Protein AF-A0A956QXG1-F1 (afdb_monomer)

Foldseek 3Di:
DCPDPVNVVVCVVQHDDDDDDPDPFDWDWDDPPPPDIDIDTDDDWDKDFDADPVQWTLAIQTGAADPVLVVVVVVVSSVQCVVQVPPLQSSLVVLVVLLPPPLPPDDDPPPPPPPDPVVVRNVVNSLRSPVLRNVRSVVSNPDIDGCVRCVQVSCCVRVVQRPPDPCRPPDPPPDDDD

Radius of gyration: 18.93 Å; Cα contacts (8 Å, |Δi|>4): 178; chains: 1; bounding box: 48×45×50 Å

Secondary structure (DSSP, 8-state):
-TTSHHHHHHHHHHS------SSPPPEEEEE-STT-EEEEEPPPP-EEEEE-TTS-EEEEEES---HHHHHHHHHHHHHHHHHHTT-HHHHHHHHHHHTTS--------PPTT--SHHHHHHHHHHHIIIIIHHHHHHHHHHS---HHHHHHHIIIIISS--TT-TTTT--TT-----

Mean predicted aligned error: 7.19 Å

Solvent-accessible surface area (backbone atoms only — not comparable to full-atom values): 10965 Å² total; per-residue (Å²): 100,75,85,40,64,77,53,39,54,49,44,66,71,77,48,88,84,81,88,81,83,91,64,86,80,53,72,47,75,50,76,76,55,95,89,46,67,49,77,45,69,56,90,78,85,48,67,50,76,41,61,39,99,84,57,38,52,74,49,68,49,58,48,69,52,41,60,69,60,48,49,54,47,52,52,53,48,54,53,48,45,64,75,33,68,72,36,66,70,48,47,25,52,49,27,55,52,55,71,66,50,80,69,69,80,74,80,82,81,70,62,91,89,52,84,54,74,65,49,52,36,52,52,45,30,48,47,27,65,30,68,39,36,50,52,49,32,56,49,54,42,72,45,92,43,34,67,80,78,41,44,65,58,46,28,36,76,62,66,70,50,42,84,82,48,91,56,70,87,50,65,93,76,78,70,81,83,130

Sequence (178 aa):
MFSRKDIADYINTHFEPVWVSVRPVPKVEIDFGNGRKVTRTLHGNIATYICTSKGMVFDILPGIYDPAQYRAQLEAIATALAQTGGQQEAMFAYHRRQLRKTHEPAPVTVPVGFTGIYGELLADSRINESSRRDQIHRILQARPVTPESIKIELYRDILHADITDPYLGVDKEISYSF

pLDDT: mean 85.88, std 14.9, range [40.34, 98.38]

Structure (mmCIF, N/CA/C/O backbone):
data_AF-A0A956QXG1-F1
#
_entry.id   AF-A0A956QXG1-F1
#
loop_
_atom_site.group_PDB
_atom_site.id
_atom_site.type_symbol
_atom_site.label_atom_id
_atom_site.label_alt_id
_atom_site.label_comp_id
_atom_site.label_asym_id
_atom_site.label_entity_id
_atom_site.label_seq_id
_atom_site.pdbx_PDB_ins_code
_atom_site.Cartn_x
_atom_site.Cartn_y
_atom_site.Cartn_z
_atom_site.occupancy
_atom_site.B_iso_or_equiv
_atom_site.auth_seq_id
_atom_site.auth_comp_id
_atom_site.auth_asym_id
_atom_site.auth_atom_id
_atom_site.pdbx_PDB_model_num
ATOM 1 N N . MET A 1 1 ? 11.201 6.744 -5.208 1.00 82.38 1 MET A N 1
ATOM 2 C CA . MET A 1 1 ? 10.169 7.220 -4.260 1.00 82.38 1 MET A CA 1
ATOM 3 C C . MET A 1 1 ? 10.640 7.102 -2.809 1.00 82.38 1 MET A C 1
ATOM 5 O O . MET A 1 1 ? 10.913 8.132 -2.217 1.00 82.38 1 MET A O 1
ATOM 9 N N . PHE A 1 2 ? 10.809 5.892 -2.260 1.00 83.62 2 PHE A N 1
ATOM 10 C CA . PHE A 1 2 ? 11.076 5.664 -0.824 1.00 83.62 2 PHE A CA 1
ATOM 11 C C . PHE A 1 2 ? 12.372 6.274 -0.263 1.00 83.62 2 PHE A C 1
ATOM 13 O O . PHE A 1 2 ? 12.432 6.584 0.917 1.00 83.62 2 PHE A O 1
ATOM 20 N N . SER A 1 3 ? 13.399 6.469 -1.093 1.00 85.31 3 SER A N 1
ATOM 21 C CA . SER A 1 3 ? 14.676 7.074 -0.686 1.00 85.31 3 SER A CA 1
ATOM 22 C C . SER A 1 3 ? 14.658 8.604 -0.638 1.00 85.31 3 SER A C 1
ATOM 24 O O . SER A 1 3 ? 15.661 9.214 -0.269 1.00 85.31 3 SER A O 1
ATOM 26 N N . ARG A 1 4 ? 13.554 9.253 -1.034 1.00 92.44 4 ARG A N 1
ATOM 27 C CA . ARG A 1 4 ? 13.446 10.708 -0.921 1.00 92.44 4 ARG A CA 1
ATOM 28 C C . ARG A 1 4 ? 13.340 11.102 0.549 1.00 92.44 4 ARG A C 1
ATOM 30 O O . ARG A 1 4 ? 12.533 10.532 1.281 1.00 92.44 4 ARG A O 1
ATOM 37 N N . LYS A 1 5 ? 14.134 12.093 0.955 1.00 93.62 5 LYS A N 1
ATOM 38 C CA . LYS A 1 5 ? 14.264 12.513 2.355 1.00 93.62 5 LYS A CA 1
ATOM 39 C C . LYS A 1 5 ? 12.927 12.901 2.992 1.00 93.62 5 LYS A C 1
ATOM 41 O O . LYS A 1 5 ? 12.618 12.426 4.073 1.00 93.62 5 LYS A O 1
ATOM 46 N N . ASP A 1 6 ? 12.119 13.695 2.299 1.00 93.00 6 ASP A N 1
ATOM 47 C CA . ASP A 1 6 ? 10.792 14.133 2.751 1.00 93.00 6 ASP A CA 1
ATOM 48 C C . ASP A 1 6 ? 9.836 12.967 3.051 1.00 93.00 6 ASP A C 1
ATOM 50 O O . ASP A 1 6 ? 9.090 13.006 4.030 1.00 93.00 6 ASP A O 1
ATOM 54 N N . ILE A 1 7 ? 9.862 11.918 2.227 1.00 94.88 7 ILE A N 1
ATOM 55 C CA . ILE A 1 7 ? 9.051 10.711 2.429 1.00 94.88 7 ILE A CA 1
ATOM 56 C C . ILE A 1 7 ? 9.632 9.852 3.550 1.00 94.88 7 ILE A C 1
ATOM 58 O O . ILE A 1 7 ? 8.893 9.434 4.438 1.00 94.88 7 ILE A O 1
ATOM 62 N N . ALA A 1 8 ? 10.940 9.593 3.517 1.00 95.19 8 ALA A N 1
ATOM 63 C CA . ALA A 1 8 ? 11.611 8.750 4.498 1.00 95.19 8 ALA A CA 1
ATOM 64 C C . ALA A 1 8 ? 11.480 9.320 5.918 1.00 95.19 8 ALA A C 1
ATOM 66 O O . ALA A 1 8 ? 11.119 8.588 6.836 1.00 95.19 8 ALA A O 1
ATOM 67 N N . ASP A 1 9 ? 11.698 10.627 6.088 1.00 96.12 9 ASP A N 1
ATOM 68 C CA . ASP A 1 9 ? 11.564 11.309 7.377 1.00 96.12 9 ASP A CA 1
ATOM 69 C C . ASP A 1 9 ? 10.147 11.149 7.942 1.00 96.12 9 ASP A C 1
ATOM 71 O O . ASP A 1 9 ? 9.976 10.843 9.120 1.00 96.12 9 ASP A O 1
ATOM 75 N N . TYR A 1 10 ? 9.120 11.298 7.103 1.00 96.06 10 TYR A N 1
ATOM 76 C CA . TYR A 1 10 ? 7.734 11.147 7.538 1.00 96.06 10 TYR A CA 1
ATOM 77 C C . TYR A 1 10 ? 7.383 9.716 7.911 1.00 96.06 10 TYR A C 1
ATOM 79 O O . TYR A 1 10 ? 6.789 9.492 8.962 1.00 96.06 10 TYR A O 1
ATOM 87 N N . ILE A 1 11 ? 7.787 8.744 7.091 1.00 96.50 11 ILE A N 1
ATOM 88 C CA . ILE A 1 11 ? 7.579 7.331 7.411 1.00 96.50 11 ILE A CA 1
ATOM 89 C C . ILE A 1 11 ? 8.221 7.003 8.763 1.00 96.50 11 ILE A C 1
ATOM 91 O O . ILE A 1 11 ? 7.547 6.458 9.628 1.00 96.50 11 ILE A O 1
ATOM 95 N N . ASN A 1 12 ? 9.479 7.399 8.971 1.00 95.81 12 ASN A N 1
ATOM 96 C CA . ASN A 1 12 ? 10.209 7.131 10.212 1.00 95.81 12 ASN A CA 1
ATOM 97 C C . ASN A 1 12 ? 9.641 7.872 11.433 1.00 95.81 12 ASN A C 1
ATOM 99 O O . ASN A 1 12 ? 9.856 7.441 12.560 1.00 95.81 12 ASN A O 1
ATOM 103 N N . THR A 1 13 ? 8.948 8.995 11.227 1.00 96.75 13 THR A N 1
ATOM 104 C CA . THR A 1 13 ? 8.346 9.781 12.316 1.00 96.75 13 THR A CA 1
ATOM 105 C C . THR A 1 13 ? 6.982 9.233 12.737 1.00 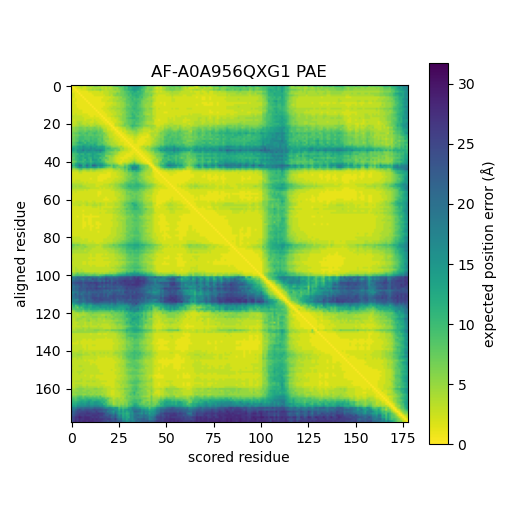96.75 13 THR A C 1
ATOM 107 O O . THR A 1 13 ? 6.625 9.312 13.910 1.00 96.75 13 THR A O 1
ATOM 110 N N . HIS A 1 14 ? 6.200 8.708 11.791 1.00 95.62 14 HIS A N 1
ATOM 111 C CA . HIS A 1 14 ? 4.787 8.384 12.015 1.00 95.62 14 HIS A CA 1
ATOM 112 C C . HIS A 1 14 ? 4.466 6.888 12.010 1.00 95.62 14 HIS A C 1
ATOM 114 O O . HIS A 1 14 ? 3.368 6.508 12.415 1.00 95.62 14 HIS A O 1
ATOM 120 N N . PHE A 1 15 ? 5.390 6.043 11.556 1.00 96.12 15 PHE A N 1
ATOM 121 C CA . PHE A 1 15 ? 5.187 4.604 11.427 1.00 96.12 15 PHE A CA 1
ATOM 122 C C . PHE A 1 15 ? 6.400 3.833 11.952 1.00 96.12 15 PHE A C 1
ATOM 124 O O . PHE A 1 15 ? 7.490 4.378 12.099 1.00 96.12 15 PHE A O 1
ATOM 131 N N . GLU A 1 16 ? 6.208 2.533 12.169 1.00 95.81 16 GLU A N 1
ATOM 132 C CA . GLU A 1 16 ? 7.285 1.561 12.367 1.00 95.81 16 GLU A CA 1
ATOM 133 C C . GLU A 1 16 ? 7.539 0.845 11.027 1.00 95.81 16 GLU A C 1
ATOM 135 O O . GLU A 1 16 ? 6.853 -0.132 10.708 1.00 95.81 16 GLU A O 1
ATOM 140 N N . PRO A 1 17 ? 8.441 1.353 10.165 1.00 95.19 17 PRO A N 1
ATOM 141 C CA . PRO A 1 17 ? 8.615 0.798 8.832 1.00 95.19 17 PRO A CA 1
ATOM 142 C C . PRO A 1 17 ? 9.315 -0.558 8.860 1.00 95.19 17 PRO A C 1
ATOM 144 O O . PRO A 1 17 ? 10.357 -0.738 9.489 1.00 95.19 17 PRO A O 1
ATOM 147 N N . VAL A 1 18 ? 8.790 -1.488 8.066 1.00 94.44 18 VAL A N 1
ATOM 148 C CA . VAL A 1 18 ? 9.421 -2.776 7.783 1.00 94.44 18 VAL A CA 1
ATOM 149 C C . VAL A 1 18 ? 9.420 -3.027 6.281 1.00 94.44 18 VAL A C 1
ATOM 151 O O . VAL A 1 18 ? 8.449 -2.730 5.585 1.00 94.44 18 VAL A O 1
ATOM 154 N N . TRP A 1 19 ? 10.520 -3.578 5.773 1.00 92.56 19 TRP A N 1
ATOM 155 C CA . TRP A 1 19 ? 10.621 -4.008 4.385 1.00 92.56 19 TRP A CA 1
ATOM 156 C C . TRP A 1 19 ? 10.648 -5.529 4.306 1.00 92.56 19 TRP A C 1
ATOM 158 O O . TRP A 1 19 ? 11.451 -6.176 4.977 1.00 92.56 19 TRP A O 1
ATOM 168 N N . VAL A 1 20 ? 9.801 -6.097 3.449 1.00 91.81 20 VAL A N 1
ATOM 169 C CA . VAL A 1 20 ? 9.715 -7.544 3.237 1.00 91.81 20 VAL A CA 1
ATOM 170 C C . VAL A 1 20 ? 9.755 -7.838 1.743 1.00 91.81 20 VAL A C 1
ATOM 172 O O . VAL A 1 20 ? 8.965 -7.300 0.970 1.00 91.81 20 VAL A O 1
ATOM 175 N N . SER A 1 21 ? 10.666 -8.721 1.331 1.00 90.19 21 SER A N 1
ATOM 176 C CA . SER A 1 21 ? 10.648 -9.277 -0.022 1.00 90.19 21 SER A CA 1
ATOM 177 C C . SER A 1 21 ? 9.648 -10.430 -0.092 1.00 90.19 21 SER A C 1
ATOM 179 O O . SER A 1 21 ? 9.741 -11.376 0.688 1.00 90.19 21 SER A O 1
ATOM 181 N N . VAL A 1 22 ? 8.694 -10.366 -1.024 1.00 88.25 22 VAL A N 1
ATOM 182 C CA . VAL A 1 22 ? 7.624 -11.376 -1.150 1.00 88.25 22 VAL A CA 1
ATOM 183 C C . VAL A 1 22 ? 8.020 -12.590 -1.998 1.00 88.25 22 VAL A C 1
ATOM 185 O O . VAL A 1 22 ? 7.396 -13.641 -1.879 1.00 88.25 22 VAL A O 1
ATOM 188 N N . ARG A 1 23 ? 9.057 -12.456 -2.837 1.00 84.81 23 ARG A N 1
ATOM 189 C CA . ARG A 1 23 ? 9.697 -13.523 -3.627 1.00 84.81 23 ARG A CA 1
ATOM 190 C C . ARG A 1 23 ? 11.079 -13.063 -4.112 1.00 84.81 23 ARG A C 1
ATOM 192 O O . ARG A 1 23 ? 11.327 -11.857 -4.159 1.00 84.81 23 ARG A O 1
ATOM 199 N N . PRO A 1 24 ? 11.978 -13.974 -4.524 1.00 83.44 24 PRO A N 1
ATOM 200 C CA . PRO A 1 24 ? 13.185 -13.592 -5.253 1.00 83.44 24 PRO A CA 1
ATOM 201 C C . PRO A 1 24 ? 12.850 -12.769 -6.504 1.00 83.44 24 PRO A C 1
ATOM 203 O O . PRO A 1 24 ? 11.905 -13.081 -7.235 1.00 83.44 24 PRO A O 1
ATOM 206 N N . VAL A 1 25 ? 13.634 -11.716 -6.748 1.00 80.44 25 VAL A N 1
ATOM 207 C CA . VAL A 1 25 ? 13.433 -10.829 -7.900 1.00 80.44 25 VAL A CA 1
ATOM 208 C C . VAL A 1 25 ? 13.780 -11.584 -9.188 1.00 80.44 25 VAL A C 1
ATOM 210 O O . VAL A 1 25 ? 14.891 -12.118 -9.286 1.00 80.44 25 VAL A O 1
ATOM 213 N N . PRO A 1 26 ? 12.877 -11.627 -10.180 1.00 76.94 26 PRO A N 1
ATOM 214 C CA . PRO A 1 26 ? 13.155 -12.283 -11.447 1.00 76.94 26 PRO A CA 1
ATOM 215 C C . PRO A 1 26 ? 14.289 -11.602 -12.206 1.00 76.94 26 PRO A C 1
ATOM 217 O O . PRO A 1 26 ? 14.407 -10.374 -12.201 1.00 76.94 26 PRO A O 1
ATOM 220 N N . LYS A 1 27 ? 15.093 -12.401 -12.906 1.00 85.62 27 LYS A N 1
ATOM 221 C CA . LYS A 1 27 ? 16.168 -11.922 -13.774 1.00 85.62 27 LYS A CA 1
ATOM 222 C C . LYS A 1 27 ? 15.915 -12.415 -15.190 1.00 85.62 27 LYS A C 1
ATOM 224 O O . LYS A 1 27 ? 15.629 -13.592 -15.380 1.00 85.62 27 LYS A O 1
ATOM 229 N N . VAL A 1 28 ? 16.049 -11.519 -16.156 1.00 82.81 28 VAL A N 1
ATOM 230 C CA . VAL A 1 28 ? 16.119 -11.844 -17.579 1.00 82.81 28 VAL A CA 1
ATOM 231 C C . VAL A 1 28 ? 17.565 -11.726 -18.018 1.00 82.81 28 VAL A C 1
ATOM 233 O O . VAL A 1 28 ? 18.241 -10.743 -17.707 1.00 82.81 28 VAL A O 1
ATOM 236 N N . GLU A 1 29 ? 18.025 -12.736 -18.743 1.00 88.94 29 GLU A N 1
ATOM 237 C CA . GLU A 1 29 ? 19.276 -12.716 -19.484 1.00 88.94 29 GLU A CA 1
ATOM 238 C C . GLU A 1 29 ? 18.953 -12.773 -20.977 1.00 88.94 29 GLU A C 1
ATOM 240 O O . GLU A 1 29 ? 18.212 -13.646 -21.419 1.00 88.94 29 GLU A O 1
ATOM 245 N N . ILE A 1 30 ? 19.500 -11.829 -21.739 1.00 87.62 30 ILE A N 1
ATOM 246 C CA . ILE A 1 30 ? 19.473 -11.842 -23.201 1.00 87.62 30 ILE A CA 1
ATOM 247 C C . ILE A 1 30 ? 20.896 -12.140 -23.670 1.00 87.62 30 ILE A C 1
ATOM 249 O O . ILE A 1 30 ? 21.815 -11.370 -23.375 1.00 87.62 30 ILE A O 1
ATOM 253 N N . ASP A 1 31 ? 21.074 -13.254 -24.377 1.00 90.62 31 ASP A N 1
ATOM 254 C CA . ASP A 1 31 ? 22.334 -13.640 -25.015 1.00 90.62 31 ASP A CA 1
ATOM 255 C C . ASP A 1 31 ? 22.334 -13.174 -26.479 1.00 90.62 31 ASP A C 1
ATOM 257 O O . ASP A 1 31 ? 21.445 -13.523 -27.253 1.00 90.62 31 ASP A O 1
ATOM 261 N N . PHE A 1 32 ? 23.323 -12.362 -26.855 1.00 90.94 32 PHE A N 1
ATOM 262 C CA . PHE A 1 32 ? 23.506 -11.841 -28.214 1.00 90.94 32 PHE A CA 1
ATOM 263 C C . PHE A 1 32 ? 24.503 -12.677 -29.039 1.00 90.94 32 PHE A C 1
ATOM 265 O O . PHE A 1 32 ? 24.879 -12.279 -30.144 1.00 90.94 32 PHE A O 1
ATOM 272 N N . GLY A 1 33 ? 24.982 -13.802 -28.501 1.00 86.75 33 GLY A N 1
ATOM 273 C CA . GLY A 1 33 ? 26.076 -14.587 -29.060 1.00 86.75 33 GLY A CA 1
ATOM 274 C C . GLY A 1 33 ? 27.454 -13.980 -28.771 1.00 86.75 33 GLY A C 1
ATOM 275 O O . GLY A 1 33 ? 27.595 -12.859 -28.274 1.00 86.75 33 GLY A O 1
ATOM 276 N N . ASN A 1 34 ? 28.516 -14.732 -29.080 1.00 89.56 34 ASN A N 1
ATOM 277 C CA . ASN A 1 34 ? 29.917 -14.306 -28.907 1.00 89.56 34 ASN A CA 1
ATOM 278 C C . ASN A 1 34 ? 30.270 -13.848 -27.475 1.00 89.56 34 ASN A C 1
ATOM 280 O O . ASN A 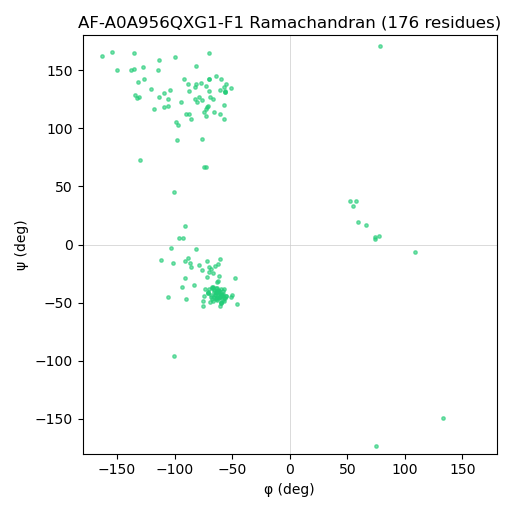1 34 ? 31.066 -12.930 -27.283 1.00 89.56 34 ASN A O 1
ATOM 284 N N . GLY A 1 35 ? 29.640 -14.455 -26.463 1.00 90.19 35 GLY A N 1
ATOM 285 C CA . GLY A 1 35 ? 29.854 -14.127 -25.050 1.00 90.19 35 GLY A CA 1
ATOM 286 C C . GLY A 1 35 ? 29.228 -12.803 -24.593 1.00 90.19 35 GLY A C 1
ATOM 287 O O . GLY A 1 35 ? 29.449 -12.393 -23.454 1.00 90.19 35 GLY A O 1
ATOM 288 N N . ARG A 1 36 ? 28.4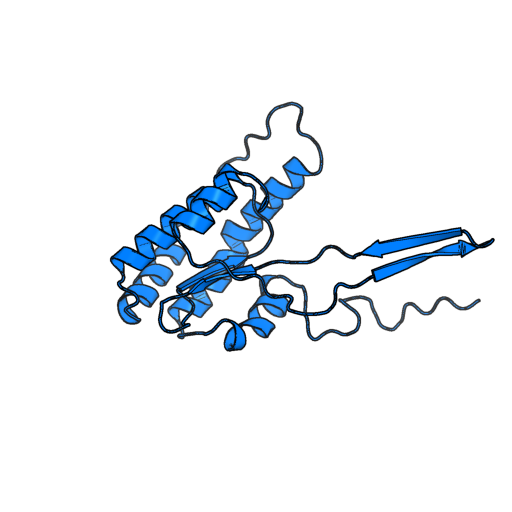49 -12.120 -25.444 1.00 90.75 36 ARG A N 1
ATOM 289 C CA . ARG A 1 36 ? 27.763 -10.874 -25.085 1.00 90.75 36 ARG A CA 1
ATOM 290 C C . ARG A 1 36 ? 26.410 -11.183 -24.466 1.00 90.75 36 ARG A C 1
ATOM 292 O O . ARG A 1 36 ? 25.493 -11.615 -25.153 1.00 90.75 36 ARG A O 1
ATOM 299 N N . LYS A 1 37 ? 26.278 -10.895 -23.176 1.00 93.50 37 LYS A N 1
ATOM 300 C CA . LYS A 1 37 ? 25.051 -11.113 -22.409 1.00 93.50 37 LYS A CA 1
ATOM 301 C C . LYS A 1 37 ? 24.617 -9.836 -21.709 1.00 93.50 37 LYS A C 1
ATOM 303 O O . LYS A 1 37 ? 25.454 -9.083 -21.210 1.00 93.50 37 LYS A O 1
ATOM 308 N N . VAL A 1 38 ? 23.309 -9.606 -21.645 1.00 91.56 38 VAL A N 1
ATOM 309 C CA . VAL A 1 38 ? 22.704 -8.552 -20.825 1.00 91.56 38 VAL A CA 1
ATOM 310 C C . VAL A 1 38 ? 21.797 -9.202 -19.798 1.00 91.56 38 VAL A C 1
ATOM 312 O O . VAL A 1 38 ? 20.788 -9.802 -20.152 1.00 91.56 38 VAL A O 1
ATOM 315 N N . THR A 1 39 ? 22.135 -9.034 -18.522 1.00 87.94 39 THR A N 1
ATOM 316 C CA . THR A 1 39 ? 21.303 -9.482 -17.404 1.00 87.94 39 THR A CA 1
ATOM 317 C C . THR A 1 39 ? 20.628 -8.279 -16.751 1.00 87.94 39 THR A C 1
ATOM 319 O O . THR A 1 39 ? 21.292 -7.326 -16.331 1.00 87.94 39 THR A O 1
ATOM 322 N N . ARG A 1 40 ? 19.299 -8.310 -16.639 1.00 83.69 40 ARG A N 1
ATOM 323 C CA . ARG A 1 40 ? 18.496 -7.286 -15.955 1.00 83.69 40 ARG A CA 1
ATOM 324 C C . ARG A 1 40 ? 17.447 -7.925 -15.059 1.00 83.69 40 ARG A C 1
ATOM 326 O O . ARG A 1 40 ? 16.980 -9.027 -15.316 1.00 83.69 40 ARG A O 1
ATOM 333 N N . THR A 1 41 ? 17.077 -7.236 -13.988 1.00 80.00 41 THR A N 1
ATOM 334 C CA . THR A 1 41 ? 15.910 -7.610 -13.185 1.00 80.00 41 THR A CA 1
ATOM 335 C C . THR A 1 41 ? 14.641 -7.187 -13.908 1.00 80.00 41 THR A C 1
ATOM 337 O O . THR A 1 41 ? 14.595 -6.079 -14.446 1.00 80.00 41 THR A O 1
ATOM 340 N N . LEU A 1 42 ? 13.607 -8.025 -13.886 1.00 72.62 42 LEU A N 1
ATOM 341 C CA . LEU A 1 42 ? 12.271 -7.565 -14.260 1.00 72.62 42 LEU A CA 1
ATOM 342 C C . LEU A 1 42 ? 11.749 -6.625 -13.172 1.00 72.62 42 LEU A C 1
ATOM 344 O O . LEU A 1 42 ? 12.037 -6.824 -11.988 1.00 72.62 42 LEU A O 1
ATOM 348 N N . HIS A 1 43 ? 11.028 -5.580 -13.578 1.00 63.41 43 HIS A N 1
ATOM 349 C CA . HIS A 1 43 ? 10.457 -4.615 -12.643 1.00 63.41 43 HIS A CA 1
ATOM 350 C C . HIS A 1 43 ? 9.575 -5.331 -11.613 1.00 63.41 43 HIS A C 1
ATOM 352 O O . HIS A 1 43 ? 8.752 -6.178 -11.957 1.00 63.41 43 HIS A O 1
ATOM 358 N N . GLY A 1 44 ? 9.787 -5.010 -10.338 1.00 66.31 44 GLY A N 1
ATOM 359 C CA . GLY A 1 44 ? 9.010 -5.554 -9.232 1.00 66.31 44 GLY A CA 1
ATOM 360 C C . GLY A 1 44 ? 7.819 -4.661 -8.903 1.00 66.31 44 GLY A C 1
ATOM 361 O O . GLY A 1 44 ? 7.936 -3.437 -8.916 1.00 66.31 44 GLY A O 1
ATOM 362 N N . ASN A 1 45 ? 6.691 -5.276 -8.559 1.00 82.56 45 ASN A N 1
ATOM 363 C CA . ASN A 1 45 ? 5.576 -4.583 -7.926 1.00 82.56 45 ASN A CA 1
ATOM 364 C C . ASN A 1 45 ? 5.810 -4.437 -6.419 1.00 82.56 45 ASN A C 1
ATOM 366 O O . ASN A 1 45 ? 6.482 -5.254 -5.787 1.00 82.56 45 ASN A O 1
ATOM 370 N N . ILE A 1 46 ? 5.193 -3.414 -5.839 1.00 91.00 46 ILE A N 1
ATOM 371 C CA . ILE A 1 46 ? 5.186 -3.168 -4.399 1.00 91.00 46 ILE A CA 1
ATOM 372 C C . ILE A 1 46 ? 3.755 -2.987 -3.905 1.00 91.00 46 ILE A C 1
ATOM 374 O O . ILE A 1 46 ? 2.883 -2.561 -4.655 1.00 91.00 46 ILE A O 1
ATOM 378 N N . ALA A 1 47 ? 3.526 -3.305 -2.638 1.00 95.31 47 ALA A N 1
ATOM 379 C CA . ALA A 1 47 ? 2.353 -2.886 -1.896 1.00 95.31 47 ALA A CA 1
ATOM 380 C C . ALA A 1 47 ? 2.809 -2.347 -0.540 1.00 95.31 47 ALA A C 1
ATOM 382 O O . ALA A 1 47 ? 3.518 -3.043 0.190 1.00 95.31 47 ALA A O 1
ATOM 383 N N . THR A 1 48 ? 2.400 -1.128 -0.201 1.00 97.12 48 THR A N 1
ATOM 384 C CA . THR A 1 48 ? 2.591 -0.596 1.151 1.00 97.12 48 THR A CA 1
ATOM 385 C C . THR A 1 48 ? 1.368 -0.955 1.978 1.00 97.12 48 THR A C 1
ATOM 387 O O . THR A 1 48 ? 0.281 -0.436 1.734 1.00 97.12 48 THR A O 1
ATOM 390 N N . TYR A 1 49 ? 1.549 -1.827 2.965 1.00 97.88 49 TYR 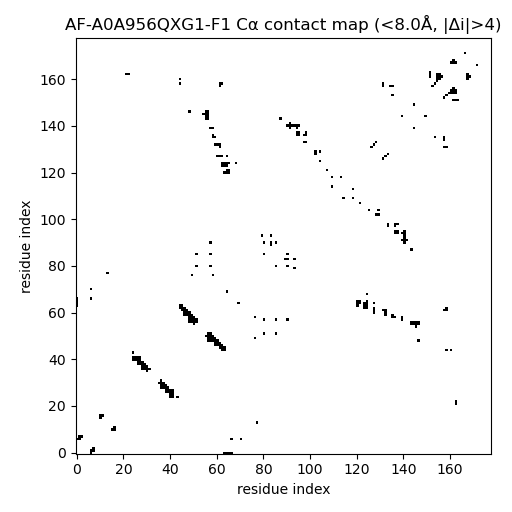A N 1
ATOM 391 C CA . TYR A 1 49 ? 0.519 -2.148 3.948 1.00 97.88 49 TYR A CA 1
ATOM 392 C C . TYR A 1 49 ? 0.604 -1.163 5.109 1.00 97.88 49 TYR A C 1
ATOM 394 O O . TYR A 1 49 ? 1.684 -0.945 5.658 1.00 97.88 49 TYR A O 1
ATOM 402 N N . ILE A 1 50 ? -0.534 -0.604 5.509 1.00 97.88 50 ILE A N 1
ATOM 403 C CA . ILE A 1 50 ? -0.664 0.129 6.763 1.00 97.88 50 ILE A CA 1
ATOM 404 C C . ILE A 1 50 ? -1.444 -0.766 7.712 1.00 97.88 50 ILE A C 1
ATOM 406 O O . ILE A 1 50 ? -2.583 -1.134 7.427 1.00 97.88 50 ILE A O 1
ATOM 410 N N . CYS A 1 51 ? -0.827 -1.121 8.834 1.00 97.56 51 CYS A N 1
ATOM 411 C CA . CYS A 1 51 ? -1.386 -2.060 9.796 1.00 97.56 51 CYS A CA 1
ATOM 412 C C . CYS A 1 51 ? -1.691 -1.379 11.132 1.00 97.56 51 CYS A C 1
ATOM 414 O O . CYS A 1 51 ? -1.023 -0.438 11.553 1.00 97.56 51 CYS A O 1
ATOM 416 N N . THR A 1 52 ? -2.703 -1.896 11.818 1.00 96.75 52 THR A N 1
ATOM 417 C CA . THR A 1 52 ? -2.959 -1.615 13.233 1.00 96.75 52 THR A CA 1
ATOM 418 C C . THR A 1 52 ? -1.893 -2.281 14.111 1.00 96.75 52 THR A C 1
ATOM 420 O O . THR A 1 52 ? -1.235 -3.234 13.688 1.00 96.75 52 THR A O 1
ATOM 423 N N . SER A 1 53 ? -1.798 -1.878 15.381 1.00 94.38 53 SER A N 1
ATOM 424 C CA . SER A 1 53 ? -0.909 -2.509 16.375 1.00 94.38 53 SER A CA 1
ATOM 425 C C . SER A 1 53 ? -1.199 -3.994 16.639 1.00 94.38 53 SER A C 1
ATOM 427 O O . SER A 1 53 ? -0.388 -4.683 17.247 1.00 94.38 53 SER A O 1
ATOM 429 N N . LYS A 1 54 ? -2.344 -4.511 16.171 1.00 93.50 54 LYS A N 1
ATOM 430 C CA . LYS A 1 54 ? -2.710 -5.934 16.244 1.00 93.50 54 LYS A CA 1
ATOM 431 C C . LYS A 1 54 ? -2.308 -6.729 14.994 1.00 93.50 54 LYS A C 1
ATOM 433 O O . LYS A 1 54 ? -2.699 -7.884 14.870 1.00 93.50 54 LYS A O 1
ATOM 438 N N . GLY A 1 55 ? -1.597 -6.117 14.045 1.00 94.56 55 GLY A N 1
ATOM 439 C CA . GLY A 1 55 ? -1.194 -6.756 12.786 1.00 94.56 55 GLY A CA 1
ATOM 440 C C . GLY A 1 55 ? -2.307 -6.856 11.734 1.00 94.56 55 GLY A C 1
ATOM 441 O O . GLY A 1 55 ? -2.113 -7.469 10.686 1.00 94.56 55 GLY A O 1
ATOM 442 N N . MET A 1 56 ? -3.468 -6.246 11.985 1.00 97.38 56 MET A N 1
ATOM 443 C CA . MET A 1 56 ? -4.567 -6.189 11.017 1.00 97.38 56 MET A CA 1
ATOM 444 C C . MET A 1 56 ? -4.333 -5.061 10.021 1.00 97.38 56 MET A C 1
ATOM 446 O O . MET A 1 56 ? -4.003 -3.950 10.439 1.00 97.38 56 MET A O 1
ATOM 450 N N . VAL A 1 57 ? -4.551 -5.322 8.735 1.00 98.25 57 VAL A N 1
ATOM 451 C CA . VAL A 1 57 ? -4.448 -4.309 7.681 1.00 98.25 57 VAL A CA 1
ATOM 452 C C . VAL A 1 57 ? -5.557 -3.279 7.857 1.00 98.25 57 VAL A C 1
ATOM 454 O O . VAL A 1 57 ? -6.738 -3.621 7.910 1.00 98.25 57 VAL A O 1
ATOM 457 N N . PHE A 1 58 ? -5.153 -2.015 7.939 1.00 98.38 58 PHE A N 1
ATOM 458 C CA . PHE A 1 58 ? -6.039 -0.864 7.871 1.00 98.38 58 PHE A CA 1
ATOM 459 C C . PHE A 1 58 ? -6.223 -0.382 6.436 1.00 98.38 58 PHE A C 1
ATOM 461 O O . PHE A 1 58 ? -7.348 -0.153 6.028 1.00 98.38 58 PHE A O 1
ATOM 468 N N . ASP A 1 59 ? -5.148 -0.232 5.662 1.00 98.25 59 ASP A N 1
ATOM 469 C CA . ASP A 1 59 ? -5.239 0.147 4.248 1.00 98.25 59 ASP A CA 1
ATOM 470 C C . ASP A 1 59 ? -4.016 -0.352 3.469 1.00 98.25 59 ASP A C 1
ATOM 472 O O . ASP A 1 59 ? -3.010 -0.754 4.062 1.00 98.25 59 ASP A O 1
ATOM 476 N N . ILE A 1 60 ? -4.104 -0.343 2.139 1.00 98.19 60 ILE A N 1
ATOM 477 C CA . ILE A 1 60 ? -3.031 -0.774 1.239 1.00 98.19 60 ILE A CA 1
ATOM 478 C C . ILE A 1 60 ? -2.869 0.253 0.118 1.00 98.19 60 ILE A C 1
ATOM 480 O O . ILE A 1 60 ? -3.828 0.581 -0.578 1.00 98.19 60 ILE A O 1
ATOM 484 N N . LEU A 1 61 ? -1.633 0.706 -0.103 1.00 97.25 61 LEU A N 1
ATOM 485 C CA . LEU A 1 61 ? -1.250 1.490 -1.278 1.00 97.25 61 LEU A CA 1
ATOM 486 C C . LEU A 1 61 ? -0.600 0.555 -2.315 1.00 97.25 61 LEU A C 1
ATOM 488 O O . LEU A 1 61 ? 0.531 0.106 -2.093 1.00 97.25 61 LEU A O 1
ATOM 492 N N . PRO A 1 62 ? -1.300 0.204 -3.411 1.00 95.38 62 PRO A N 1
ATOM 493 C CA . PRO A 1 62 ? -0.788 -0.709 -4.428 1.00 95.38 62 PRO A CA 1
ATOM 494 C C . PRO A 1 62 ? 0.143 -0.004 -5.417 1.00 95.38 62 PRO A C 1
ATOM 496 O O . PRO A 1 62 ? -0.176 1.065 -5.918 1.00 95.38 62 PRO A O 1
ATOM 499 N N . GLY A 1 63 ? 1.243 -0.650 -5.788 1.00 91.62 63 GLY A N 1
ATOM 500 C CA . GLY A 1 63 ? 2.137 -0.180 -6.842 1.00 91.62 63 GLY A CA 1
ATOM 501 C C . GLY A 1 63 ? 3.021 1.001 -6.437 1.00 91.62 63 GLY A C 1
ATOM 502 O O . GLY A 1 63 ? 3.101 1.402 -5.274 1.00 91.62 63 GLY A O 1
ATOM 503 N N . ILE A 1 64 ? 3.745 1.534 -7.422 1.00 89.75 64 ILE A N 1
ATOM 504 C CA . ILE A 1 64 ? 4.587 2.720 -7.244 1.00 89.75 64 ILE A CA 1
ATOM 505 C C . ILE A 1 64 ? 3.741 3.963 -7.507 1.00 89.75 64 ILE A C 1
ATOM 507 O O . ILE A 1 64 ? 2.954 4.006 -8.448 1.00 89.75 64 ILE A O 1
ATOM 511 N N . TYR A 1 65 ? 3.937 4.973 -6.670 1.00 90.62 65 TYR A N 1
ATOM 512 C CA . TYR A 1 65 ? 3.245 6.246 -6.741 1.00 90.62 65 TYR A CA 1
ATOM 513 C C . TYR A 1 65 ? 4.197 7.390 -7.089 1.00 90.62 65 TYR A C 1
ATOM 515 O O . TYR A 1 65 ? 5.405 7.334 -6.830 1.00 90.62 65 TYR A O 1
ATOM 523 N N . ASP A 1 66 ? 3.631 8.476 -7.605 1.00 90.25 66 ASP A N 1
ATOM 524 C CA . ASP A 1 66 ? 4.246 9.788 -7.521 1.00 90.25 66 ASP A CA 1
ATOM 525 C C . ASP A 1 66 ? 4.507 10.142 -6.040 1.00 90.25 66 ASP A C 1
ATOM 527 O O . ASP A 1 66 ? 3.633 9.934 -5.189 1.00 90.25 66 ASP A O 1
ATOM 531 N N . PRO A 1 67 ? 5.692 10.682 -5.701 1.00 91.12 67 PRO A N 1
ATOM 532 C CA . PRO A 1 67 ? 6.046 11.048 -4.334 1.00 91.12 67 PRO A CA 1
ATOM 533 C C . PRO A 1 67 ? 5.024 11.911 -3.583 1.00 91.12 67 PRO A C 1
ATOM 535 O O . PRO A 1 67 ? 4.769 11.650 -2.405 1.00 91.12 67 PRO A O 1
ATOM 538 N N . ALA A 1 68 ? 4.449 12.932 -4.226 1.00 89.94 68 ALA A N 1
ATOM 539 C CA . ALA A 1 68 ? 3.520 13.845 -3.566 1.00 89.94 68 ALA A CA 1
ATOM 540 C C . ALA A 1 68 ? 2.191 13.143 -3.272 1.00 89.94 68 ALA A C 1
ATOM 542 O O . ALA A 1 68 ? 1.651 13.260 -2.170 1.00 89.94 68 ALA A O 1
ATOM 543 N N . GLN A 1 69 ? 1.708 12.346 -4.226 1.00 91.81 69 GLN A N 1
ATOM 544 C CA . GLN A 1 69 ? 0.495 11.554 -4.051 1.00 91.81 69 GLN A CA 1
ATOM 545 C C . GLN A 1 69 ? 0.665 10.481 -2.973 1.00 91.81 69 GLN A C 1
ATOM 547 O O . GLN A 1 69 ? -0.197 10.341 -2.107 1.00 91.81 69 GLN A O 1
AT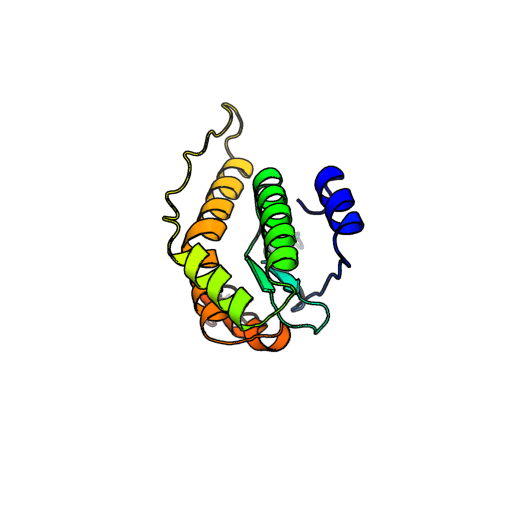OM 552 N N . TYR A 1 70 ? 1.798 9.777 -2.969 1.00 94.56 70 TYR A N 1
ATOM 553 C CA . TYR A 1 70 ? 2.124 8.791 -1.941 1.00 94.56 70 TYR A CA 1
ATOM 554 C C . TYR A 1 70 ? 2.107 9.407 -0.540 1.00 94.56 70 TYR A C 1
ATOM 556 O O . TYR A 1 70 ? 1.504 8.864 0.385 1.00 94.56 70 TYR A O 1
ATOM 564 N N . ARG A 1 71 ? 2.730 10.581 -0.393 1.00 95.00 71 ARG A N 1
ATOM 565 C CA . ARG A 1 71 ? 2.780 11.301 0.877 1.00 95.00 71 ARG A CA 1
ATOM 566 C C . ARG A 1 71 ? 1.392 11.730 1.357 1.00 95.00 71 ARG A C 1
ATOM 568 O O . ARG A 1 71 ? 1.056 11.472 2.511 1.00 95.00 71 ARG A O 1
ATOM 575 N N . ALA A 1 72 ? 0.585 12.319 0.477 1.00 94.50 72 ALA A N 1
ATOM 576 C CA . ALA A 1 72 ? -0.779 12.730 0.806 1.00 94.50 72 ALA A CA 1
ATOM 577 C C . ALA A 1 72 ? -1.645 11.541 1.259 1.00 94.50 72 ALA A C 1
ATOM 579 O O . ALA A 1 72 ? -2.432 11.657 2.199 1.00 94.50 72 ALA A O 1
ATOM 580 N N . GLN A 1 73 ? -1.470 10.375 0.631 1.00 95.88 73 GLN A N 1
ATOM 581 C CA . GLN A 1 73 ? -2.186 9.163 1.022 1.00 95.88 73 GLN A CA 1
ATOM 582 C C . GLN A 1 73 ? -1.740 8.632 2.384 1.00 95.88 73 GLN A C 1
ATOM 584 O O . GLN A 1 73 ? -2.596 8.301 3.203 1.00 95.88 73 GLN A O 1
ATOM 589 N N . LEU A 1 74 ? -0.435 8.604 2.671 1.00 97.00 74 LEU A N 1
ATOM 590 C CA . LEU A 1 74 ? 0.056 8.215 3.997 1.00 97.00 74 LEU A CA 1
ATOM 591 C C . LEU A 1 74 ? -0.517 9.114 5.105 1.00 97.00 74 LEU A C 1
ATOM 593 O O . LEU A 1 74 ? -0.948 8.602 6.136 1.00 97.00 74 LEU A O 1
ATOM 597 N N . GLU A 1 75 ? -0.585 10.428 4.881 1.00 97.19 75 GLU A N 1
ATOM 598 C CA . GLU A 1 75 ? -1.164 11.392 5.829 1.00 97.19 75 GLU A CA 1
ATOM 599 C C . GLU A 1 75 ? -2.664 11.175 6.056 1.00 97.19 75 GLU A C 1
ATOM 601 O O . GLU A 1 75 ? -3.140 11.151 7.199 1.00 97.19 75 GLU A O 1
ATOM 606 N N . ALA A 1 76 ? -3.416 10.976 4.972 1.00 96.12 76 ALA A N 1
ATOM 607 C CA . ALA A 1 76 ? -4.847 10.713 5.041 1.00 96.12 76 ALA A CA 1
ATOM 608 C C . ALA A 1 76 ? -5.147 9.387 5.758 1.00 96.12 76 ALA A C 1
ATOM 610 O O . ALA A 1 76 ? -6.065 9.317 6.579 1.00 96.12 76 ALA A O 1
ATOM 611 N N . ILE A 1 77 ? -4.359 8.348 5.474 1.00 97.00 77 ILE A N 1
ATOM 612 C CA . ILE A 1 77 ? -4.487 7.028 6.093 1.00 97.00 77 ILE A CA 1
ATOM 613 C C . ILE A 1 77 ? -4.119 7.085 7.576 1.00 97.00 77 ILE A C 1
ATOM 615 O O . ILE A 1 77 ? -4.891 6.591 8.394 1.00 97.00 77 ILE A O 1
ATOM 619 N N . ALA A 1 78 ? -3.003 7.720 7.948 1.00 96.44 78 ALA A N 1
ATOM 620 C CA . ALA A 1 78 ? -2.600 7.871 9.348 1.00 96.44 78 ALA A CA 1
ATOM 621 C C . ALA A 1 78 ? -3.681 8.594 10.167 1.00 96.44 78 ALA A C 1
ATOM 623 O O . ALA A 1 78 ? -4.063 8.146 11.250 1.00 96.44 78 ALA A O 1
ATOM 624 N N . THR A 1 79 ? -4.232 9.673 9.607 1.00 97.00 79 THR A N 1
ATOM 625 C CA . THR A 1 79 ? -5.326 10.433 10.221 1.00 97.00 79 THR A CA 1
ATOM 626 C C . THR A 1 79 ? -6.576 9.571 10.395 1.00 97.00 79 THR A C 1
ATOM 628 O O . THR A 1 79 ? -7.185 9.556 11.465 1.00 97.00 79 THR A O 1
ATOM 631 N N . ALA A 1 80 ? -6.962 8.819 9.363 1.00 96.81 80 ALA A N 1
ATOM 632 C CA . ALA A 1 80 ? -8.123 7.941 9.426 1.00 96.81 80 ALA A CA 1
ATOM 633 C C . ALA A 1 80 ? -7.929 6.789 10.424 1.00 96.81 80 ALA A C 1
ATOM 635 O O . ALA A 1 80 ? -8.841 6.476 11.189 1.00 96.81 80 ALA A O 1
ATOM 636 N N . LEU A 1 81 ? -6.740 6.188 10.472 1.00 96.44 81 LEU A N 1
ATOM 637 C CA . LEU A 1 81 ? -6.407 5.148 11.440 1.00 96.44 81 LEU A CA 1
ATOM 638 C C . LEU A 1 81 ? -6.528 5.682 12.873 1.00 96.44 81 LEU A C 1
ATOM 640 O O . LEU A 1 81 ? -7.185 5.049 13.700 1.00 96.44 81 LEU A O 1
ATOM 644 N N . ALA A 1 82 ? -6.002 6.880 13.143 1.00 95.44 82 ALA A N 1
ATOM 645 C CA . ALA A 1 82 ? -6.150 7.541 14.438 1.00 95.44 82 ALA A CA 1
ATOM 646 C C . ALA A 1 82 ? -7.627 7.790 14.804 1.00 95.44 82 ALA A C 1
ATOM 648 O O . ALA A 1 82 ? -8.034 7.518 15.930 1.00 95.44 82 ALA A O 1
ATOM 649 N N . GLN A 1 83 ? -8.453 8.234 13.849 1.00 95.88 83 GLN A N 1
ATOM 650 C CA . GLN A 1 83 ? -9.890 8.469 14.064 1.00 95.88 83 GLN A CA 1
ATOM 651 C C . GLN A 1 83 ? -10.691 7.187 14.308 1.00 95.88 83 GLN A C 1
ATOM 653 O O . GLN A 1 83 ? -11.648 7.193 15.078 1.00 95.88 83 GLN A O 1
ATOM 658 N N . THR A 1 84 ? -10.337 6.089 13.637 1.00 96.12 84 THR A N 1
ATOM 659 C CA . THR A 1 84 ? -11.011 4.796 13.839 1.00 96.12 84 THR A CA 1
ATOM 660 C C . THR A 1 84 ? -10.538 4.070 15.096 1.00 96.12 84 THR A C 1
ATOM 662 O O . THR A 1 84 ? -11.201 3.131 15.534 1.00 96.12 84 THR A O 1
ATOM 665 N N . GLY A 1 85 ? -9.381 4.445 15.655 1.00 92.62 85 GLY A N 1
ATOM 666 C CA . GLY A 1 85 ? -8.768 3.767 16.799 1.00 92.62 85 GLY A CA 1
ATOM 667 C C . GLY A 1 85 ? -8.447 2.289 16.542 1.00 92.62 85 GLY A C 1
ATOM 668 O O . GLY A 1 85 ? -8.358 1.509 17.488 1.00 92.62 85 GLY A O 1
ATOM 669 N N . GLY A 1 86 ? -8.357 1.870 15.272 1.00 91.06 86 GLY A N 1
ATOM 670 C CA . GLY A 1 86 ? -8.229 0.459 14.892 1.00 91.06 86 GLY A CA 1
ATOM 671 C C . GLY A 1 86 ? -9.460 -0.398 15.223 1.00 91.06 86 GLY A C 1
ATOM 672 O O . GLY A 1 86 ? -9.357 -1.625 15.274 1.00 91.06 86 GLY A O 1
ATOM 673 N N . GLN A 1 87 ? -10.619 0.216 15.485 1.00 95.19 87 GLN A N 1
ATOM 674 C CA . GLN A 1 87 ? -11.867 -0.508 15.715 1.00 95.19 87 GLN A CA 1
ATOM 675 C C . GLN A 1 87 ? -12.440 -1.009 14.389 1.00 95.19 87 GLN A C 1
ATOM 677 O O . GLN A 1 87 ? -12.712 -0.227 13.479 1.00 95.19 87 GLN A O 1
ATOM 682 N N . GLN A 1 88 ? -12.683 -2.316 14.300 1.00 94.38 88 GLN A N 1
ATOM 683 C CA . GLN A 1 88 ? -13.066 -2.981 13.053 1.00 94.38 88 GLN A CA 1
ATOM 684 C C . GLN A 1 88 ? -14.309 -2.369 12.388 1.00 94.38 88 GLN A C 1
ATOM 686 O O . GLN A 1 88 ? -14.318 -2.134 11.183 1.00 94.38 88 GLN A O 1
ATOM 691 N N . GLU A 1 89 ? -15.352 -2.062 13.159 1.00 96.31 89 GLU A N 1
ATOM 692 C CA . GLU A 1 89 ? -16.575 -1.472 12.607 1.00 96.31 89 GLU A CA 1
ATOM 693 C C . GLU A 1 89 ? -16.329 -0.076 12.010 1.00 96.31 89 GLU A C 1
ATOM 695 O O . GLU A 1 89 ? -16.808 0.235 10.913 1.00 96.31 89 GLU A O 1
ATOM 700 N N . ALA A 1 90 ? -15.517 0.743 12.685 1.00 97.12 90 ALA A N 1
ATOM 701 C CA . ALA A 1 90 ? -15.124 2.062 12.206 1.00 97.12 90 ALA A CA 1
ATOM 702 C C . ALA A 1 90 ? -14.237 1.973 10.952 1.00 97.12 90 ALA A C 1
ATOM 704 O O . ALA A 1 90 ? -14.397 2.7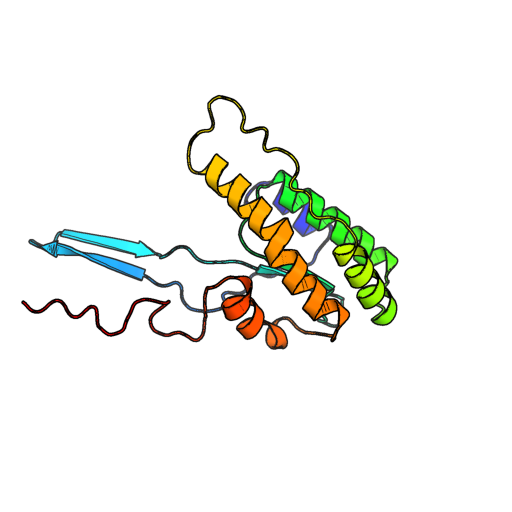80 10.031 1.00 97.12 90 ALA A O 1
ATOM 705 N N . MET A 1 91 ? -13.356 0.970 10.878 1.00 97.38 91 MET A N 1
ATOM 706 C CA . MET A 1 91 ? -12.539 0.672 9.696 1.00 97.38 91 MET A CA 1
ATOM 707 C C . MET A 1 91 ? -13.409 0.271 8.498 1.00 97.38 91 MET A C 1
ATOM 709 O O . MET A 1 91 ? -13.284 0.841 7.415 1.00 97.38 91 MET A O 1
ATOM 713 N N . PHE A 1 92 ? -14.382 -0.624 8.686 1.00 97.81 92 PHE A N 1
ATOM 714 C CA . PHE A 1 92 ? -15.323 -0.979 7.619 1.00 97.81 92 PHE A CA 1
ATOM 715 C C . PHE A 1 92 ? -16.140 0.230 7.157 1.00 97.81 92 PHE A C 1
ATOM 717 O O . PHE A 1 92 ? -16.353 0.425 5.959 1.00 97.81 92 PHE A O 1
ATOM 724 N N . ALA A 1 93 ? -16.572 1.082 8.091 1.00 97.19 93 ALA A N 1
ATOM 725 C CA . ALA A 1 93 ? -17.253 2.327 7.757 1.00 97.19 93 ALA A CA 1
ATOM 726 C C . ALA A 1 93 ? -16.351 3.291 6.969 1.00 97.19 93 ALA A C 1
ATOM 728 O O . ALA A 1 93 ? -16.837 3.962 6.059 1.00 97.19 93 ALA A O 1
ATOM 729 N N . TYR A 1 94 ? -15.055 3.353 7.284 1.00 97.25 94 TYR A N 1
ATOM 730 C CA . TYR A 1 94 ? -14.075 4.123 6.521 1.00 97.25 94 TYR A CA 1
ATOM 731 C C . TYR A 1 94 ? -13.992 3.646 5.067 1.00 97.25 94 TYR A 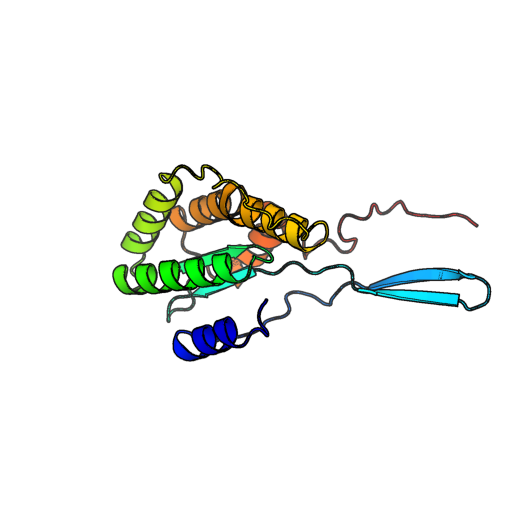C 1
ATOM 733 O O . TYR A 1 94 ? -14.165 4.466 4.166 1.00 97.25 94 TYR A O 1
ATOM 741 N N . HIS A 1 95 ? -13.837 2.344 4.817 1.00 97.25 95 HIS A N 1
ATOM 742 C CA . HIS A 1 95 ? -13.745 1.821 3.448 1.00 97.25 95 HIS A CA 1
ATOM 743 C C . HIS A 1 95 ? -15.045 1.980 2.656 1.00 97.25 95 HIS A C 1
ATOM 745 O O . HIS A 1 95 ? -15.004 2.380 1.493 1.00 97.25 95 HIS A O 1
ATOM 751 N N . ARG A 1 96 ? -16.208 1.809 3.304 1.00 96.56 96 ARG A N 1
ATOM 752 C CA . ARG A 1 96 ? -17.505 2.155 2.696 1.00 96.56 96 ARG A CA 1
ATOM 753 C C . ARG A 1 96 ? -17.562 3.618 2.258 1.00 96.56 96 ARG A C 1
ATOM 755 O O . ARG A 1 96 ? -18.143 3.918 1.221 1.00 96.56 96 ARG A O 1
ATOM 762 N N . ARG A 1 97 ? -16.986 4.543 3.036 1.00 95.56 97 ARG A N 1
ATOM 763 C CA . ARG A 1 97 ? -16.912 5.963 2.653 1.00 95.56 97 ARG A CA 1
ATOM 764 C C . ARG A 1 97 ? -15.944 6.197 1.497 1.00 95.56 97 ARG A C 1
ATOM 766 O O . ARG A 1 97 ? -16.272 7.009 0.640 1.00 95.56 97 ARG A O 1
ATOM 773 N N . GLN A 1 98 ? -14.802 5.507 1.449 1.00 94.44 98 GLN A N 1
ATOM 774 C CA . GLN A 1 98 ? -13.857 5.648 0.333 1.00 94.44 98 GLN A CA 1
ATOM 775 C C . GLN A 1 98 ? -14.488 5.225 -0.996 1.00 94.44 98 GLN A C 1
ATOM 777 O O . GLN A 1 98 ? -14.415 5.983 -1.948 1.00 94.44 98 GLN A O 1
ATOM 782 N N . LEU A 1 99 ? -15.223 4.108 -1.034 1.00 92.69 99 LEU A N 1
ATOM 783 C CA . LEU A 1 99 ? -15.914 3.644 -2.250 1.00 92.69 99 LEU A CA 1
ATOM 784 C C . LEU A 1 99 ? -17.027 4.578 -2.747 1.00 92.69 99 LEU A C 1
ATOM 786 O O . LEU A 1 99 ? -17.464 4.467 -3.888 1.00 92.69 99 LEU A O 1
ATOM 790 N N . ARG A 1 100 ? -17.530 5.471 -1.887 1.00 90.44 100 ARG A N 1
ATOM 791 C CA . ARG A 1 100 ? -18.530 6.482 -2.268 1.00 90.44 100 ARG A CA 1
ATOM 792 C C . ARG A 1 100 ? -17.893 7.746 -2.824 1.00 90.44 100 ARG A C 1
ATOM 794 O O . ARG A 1 100 ? -18.608 8.558 -3.404 1.00 90.44 100 ARG A O 1
ATOM 801 N N . LYS A 1 101 ? -16.589 7.943 -2.621 1.00 84.75 101 LYS A N 1
ATOM 802 C CA . LYS A 1 101 ? -15.875 9.015 -3.302 1.00 84.75 101 LYS A CA 1
ATOM 803 C C . LYS A 1 101 ? -15.770 8.609 -4.760 1.00 84.75 101 LYS A C 1
ATOM 805 O O . LYS A 1 101 ? -15.189 7.579 -5.079 1.00 84.75 101 LYS A O 1
ATOM 810 N N . THR A 1 102 ? -16.348 9.411 -5.642 1.00 58.97 102 THR A N 1
ATOM 811 C CA . THR A 1 102 ? -16.088 9.275 -7.069 1.00 58.97 102 THR A CA 1
ATOM 812 C C . THR A 1 102 ? -14.591 9.489 -7.273 1.00 58.97 102 THR A C 1
ATOM 814 O O . THR A 1 102 ? -14.096 10.596 -7.058 1.00 58.97 102 THR A O 1
ATOM 817 N N . HIS A 1 103 ? -13.857 8.445 -7.656 1.00 62.50 103 HIS A N 1
ATOM 818 C CA . HIS A 1 103 ? -12.482 8.579 -8.131 1.00 62.50 103 HIS A CA 1
ATOM 819 C C . HIS A 1 103 ? -12.513 9.160 -9.548 1.00 62.50 103 HIS A C 1
ATOM 821 O O . HIS A 1 103 ? -12.199 8.488 -10.526 1.00 62.50 103 HIS A O 1
ATOM 827 N N . GLU A 1 104 ? -12.951 10.412 -9.676 1.00 49.03 104 GLU A N 1
ATOM 828 C CA . GLU A 1 104 ? -12.730 11.168 -10.900 1.00 49.03 104 GLU A CA 1
ATOM 829 C C . GLU A 1 104 ? -11.233 11.505 -10.937 1.00 49.03 104 GLU A C 1
ATOM 831 O O . GLU A 1 104 ? -10.722 12.134 -10.003 1.00 49.03 104 GLU A O 1
ATOM 836 N N . PRO A 1 105 ? -10.472 11.034 -11.939 1.00 50.72 105 PRO A N 1
ATOM 837 C CA . PRO A 1 105 ? -9.041 11.266 -11.954 1.00 50.72 105 PRO A CA 1
ATOM 838 C C . PRO A 1 105 ? -8.787 12.765 -12.129 1.00 50.72 105 PRO A C 1
ATOM 840 O O . PRO A 1 105 ? -9.067 13.324 -13.190 1.00 50.72 105 PRO A O 1
ATOM 843 N N . ALA A 1 106 ? -8.215 13.415 -11.109 1.00 47.06 106 ALA A N 1
ATOM 844 C CA . ALA A 1 106 ? -7.765 14.801 -11.214 1.00 47.06 106 ALA A CA 1
ATOM 845 C C . ALA A 1 106 ? -6.876 14.959 -12.465 1.00 47.06 106 ALA A C 1
ATOM 847 O O . ALA A 1 106 ? -6.032 14.083 -12.708 1.00 47.06 106 ALA A O 1
ATOM 848 N N . PRO A 1 107 ? -7.051 16.008 -13.292 1.00 48.88 107 PRO A N 1
ATOM 849 C CA . PRO A 1 107 ? -6.281 16.184 -14.523 1.00 48.88 107 PRO A CA 1
ATOM 850 C C . PRO A 1 107 ? -4.771 16.189 -14.230 1.00 48.88 107 PRO A C 1
ATOM 852 O O . PRO A 1 107 ? -4.328 16.858 -13.301 1.00 48.88 107 PRO A O 1
ATOM 855 N N . VAL A 1 108 ? -3.973 15.425 -14.997 1.00 53.72 108 VAL A N 1
ATOM 856 C CA . VAL A 1 108 ? -2.513 15.453 -14.848 1.00 53.72 108 VAL A CA 1
ATOM 857 C C . VAL A 1 108 ? -2.059 16.774 -15.421 1.00 53.72 108 VAL A C 1
ATOM 859 O O . VAL A 1 108 ? -2.078 16.973 -16.635 1.00 53.72 108 VAL A O 1
ATOM 862 N N . THR A 1 109 ? -1.590 17.666 -14.568 1.00 55.53 109 THR A N 1
ATOM 863 C CA . THR A 1 109 ? -0.624 18.665 -15.003 1.00 55.53 109 THR A CA 1
ATOM 864 C C . THR A 1 109 ? 0.716 17.963 -15.127 1.00 55.53 109 THR A C 1
ATOM 866 O O . THR A 1 109 ? 1.454 17.858 -14.150 1.00 55.53 109 THR A O 1
ATOM 869 N N . VAL A 1 110 ? 1.015 17.429 -16.313 1.00 56.06 110 VAL A N 1
ATOM 870 C CA . VAL A 1 110 ? 2.388 17.035 -16.641 1.00 56.06 110 VAL A CA 1
ATOM 871 C C . VAL A 1 110 ? 3.135 18.349 -16.863 1.00 56.06 110 VAL A C 1
ATOM 873 O O . VAL A 1 110 ? 2.741 19.102 -17.759 1.00 56.06 110 VAL A O 1
ATOM 876 N N . PRO A 1 111 ? 4.155 18.695 -16.060 1.00 52.41 111 PRO A N 1
ATOM 877 C CA . PRO A 1 111 ? 4.935 19.894 -16.323 1.00 52.41 111 PRO A CA 1
ATOM 878 C C . PRO A 1 111 ? 5.499 19.820 -17.746 1.00 52.41 111 PRO A C 1
ATOM 880 O O . PRO A 1 111 ? 6.047 18.790 -18.151 1.00 52.41 111 PRO A O 1
ATOM 883 N N . VAL A 1 112 ? 5.338 20.892 -18.522 1.00 46.53 112 VAL A N 1
ATOM 884 C CA . VAL A 1 112 ? 5.851 20.956 -19.897 1.00 46.53 112 VAL A CA 1
ATOM 885 C C . VAL A 1 112 ? 7.363 20.695 -19.858 1.00 46.53 112 VAL A C 1
ATOM 887 O O . VAL A 1 112 ? 8.092 21.402 -19.168 1.00 46.53 112 VAL A O 1
ATOM 890 N N . GLY A 1 113 ? 7.817 19.643 -20.549 1.00 52.19 113 GLY A N 1
ATOM 891 C CA . GLY A 1 113 ? 9.214 19.176 -20.541 1.00 52.19 113 GLY A CA 1
ATOM 892 C C . GLY A 1 113 ? 9.475 17.857 -19.794 1.00 52.19 113 GLY A C 1
ATOM 893 O O . GLY A 1 113 ? 10.575 17.325 -19.895 1.00 52.19 113 GLY A O 1
ATOM 894 N N . PHE A 1 114 ? 8.480 17.290 -19.100 1.00 50.72 114 PHE A N 1
ATOM 895 C CA . PHE A 1 114 ? 8.570 15.996 -18.395 1.00 50.72 114 PHE A CA 1
ATOM 896 C C . PHE A 1 114 ? 7.929 14.824 -19.173 1.00 50.72 114 PHE A C 1
ATOM 898 O O . PHE A 1 114 ? 7.189 14.011 -18.619 1.00 50.72 114 PHE A O 1
ATOM 905 N N . THR A 1 115 ? 8.195 14.707 -20.475 1.00 51.88 115 THR A N 1
ATOM 906 C CA . THR A 1 115 ? 7.781 13.536 -21.274 1.00 51.88 115 THR A CA 1
ATOM 907 C C . THR A 1 115 ? 8.724 12.350 -21.034 1.00 51.88 115 THR A C 1
ATOM 909 O O . THR A 1 115 ? 9.937 12.504 -21.162 1.00 51.88 115 THR A O 1
ATOM 912 N N . GLY A 1 116 ? 8.183 11.176 -20.684 1.00 66.25 116 GLY A N 1
ATOM 913 C CA . GLY A 1 116 ? 8.938 9.947 -20.378 1.00 66.25 116 GLY A CA 1
ATOM 914 C C . GLY A 1 116 ? 8.453 9.264 -19.090 1.00 66.25 116 GLY A C 1
ATOM 915 O O .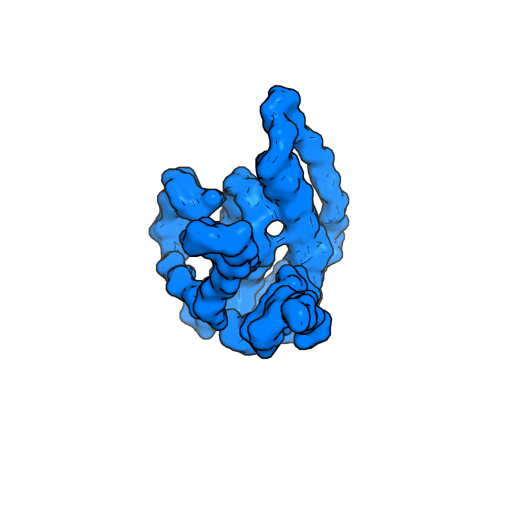 GLY A 1 116 ? 7.291 9.415 -18.717 1.00 66.25 116 GLY A O 1
ATOM 916 N N . ILE A 1 117 ? 9.357 8.582 -18.374 1.00 63.44 117 ILE A N 1
ATOM 917 C CA . ILE A 1 117 ? 9.100 7.794 -17.143 1.00 63.44 117 ILE A CA 1
ATOM 918 C C . ILE A 1 117 ? 8.247 8.496 -16.067 1.00 63.44 117 ILE A C 1
ATOM 920 O O . ILE A 1 117 ? 7.541 7.844 -15.304 1.00 63.44 117 ILE A O 1
ATOM 924 N N . TYR A 1 118 ? 8.293 9.830 -15.987 1.00 66.44 118 TYR A N 1
ATOM 925 C CA . TYR A 1 118 ? 7.488 10.602 -15.036 1.00 66.44 118 TYR A CA 1
ATOM 926 C C . TYR A 1 118 ? 6.009 10.668 -15.436 1.00 66.44 118 TYR A C 1
ATOM 928 O O . TYR A 1 118 ? 5.140 10.580 -14.573 1.00 66.44 118 TYR A O 1
ATOM 936 N N . GLY A 1 119 ? 5.711 10.794 -16.733 1.00 70.44 119 GLY A N 1
ATOM 937 C CA . GLY A 1 119 ? 4.339 10.739 -17.239 1.00 70.44 119 GLY A CA 1
ATOM 938 C C . GLY A 1 119 ? 3.714 9.355 -17.041 1.00 70.44 119 GLY A C 1
ATOM 939 O O . GLY A 1 119 ? 2.557 9.265 -16.635 1.00 70.44 119 GLY A O 1
ATOM 940 N N . GLU A 1 120 ? 4.500 8.294 -17.246 1.00 78.00 120 GLU A N 1
ATOM 941 C CA . GLU A 1 120 ? 4.100 6.906 -16.966 1.00 78.00 120 GLU A CA 1
ATOM 942 C C . GLU A 1 120 ? 3.814 6.700 -15.475 1.00 78.00 120 GLU A C 1
ATOM 944 O O . GLU A 1 120 ? 2.758 6.184 -15.125 1.00 78.00 120 GLU A O 1
ATOM 949 N N . LEU A 1 121 ? 4.671 7.210 -14.582 1.00 82.44 121 LEU A N 1
ATOM 950 C CA . LEU A 1 121 ? 4.446 7.119 -13.137 1.00 82.44 121 LEU A CA 1
ATOM 951 C C . LEU A 1 121 ? 3.167 7.845 -12.687 1.00 82.44 121 LEU A C 1
ATOM 953 O O . LEU A 1 121 ? 2.449 7.357 -11.813 1.00 82.44 121 LEU A O 1
ATOM 957 N N . LEU A 1 122 ? 2.857 9.007 -13.269 1.00 80.56 122 LEU A N 1
ATOM 958 C CA . LEU A 1 122 ? 1.617 9.733 -12.973 1.00 80.56 122 LEU A CA 1
ATOM 959 C C . LEU A 1 122 ? 0.383 8.970 -13.477 1.00 80.56 122 LEU A C 1
ATOM 961 O O . LEU A 1 122 ? -0.647 8.951 -12.799 1.00 80.56 122 LEU A O 1
ATOM 965 N N . ALA A 1 123 ? 0.482 8.315 -14.636 1.00 78.62 123 ALA A N 1
ATOM 966 C CA . ALA A 1 123 ? -0.567 7.435 -15.142 1.00 78.62 123 ALA A CA 1
ATOM 967 C C . ALA A 1 123 ? -0.755 6.201 -14.240 1.00 78.62 123 ALA A C 1
ATOM 969 O O . ALA A 1 123 ? -1.884 5.904 -13.845 1.00 78.62 123 ALA A O 1
ATOM 970 N N . ASP A 1 124 ? 0.334 5.553 -13.826 1.00 83.44 124 ASP A N 1
ATOM 971 C CA . ASP A 1 124 ? 0.309 4.419 -12.897 1.00 83.44 124 ASP A CA 1
ATOM 972 C C . ASP A 1 124 ? -0.309 4.807 -11.556 1.00 83.44 124 ASP A C 1
ATOM 974 O O . ASP A 1 124 ? -1.174 4.102 -11.035 1.00 83.44 124 ASP A O 1
ATOM 978 N N . SER A 1 125 ? 0.053 5.976 -11.024 1.00 85.38 125 SER A N 1
ATOM 979 C CA . SER A 1 125 ? -0.490 6.464 -9.754 1.00 85.38 125 SER A CA 1
ATOM 980 C C . SER A 1 125 ? -2.003 6.686 -9.817 1.00 85.38 125 SER A C 1
ATOM 982 O O . SER A 1 125 ? -2.706 6.465 -8.831 1.00 85.38 125 SER A O 1
ATOM 984 N N . ARG A 1 126 ? -2.543 7.058 -10.985 1.00 84.75 126 ARG A N 1
ATOM 985 C CA . ARG A 1 126 ? -3.995 7.151 -11.203 1.00 84.75 126 ARG A CA 1
ATOM 986 C C . ARG A 1 126 ? -4.667 5.790 -11.258 1.00 84.75 126 ARG A C 1
ATOM 988 O O . ARG A 1 126 ? -5.748 5.639 -10.693 1.00 84.75 126 ARG A O 1
ATOM 995 N N . ILE A 1 127 ? -4.062 4.810 -11.929 1.00 85.88 127 ILE A N 1
ATOM 996 C CA . ILE A 1 127 ? -4.576 3.430 -11.949 1.00 85.88 127 ILE A CA 1
ATOM 997 C C . ILE A 1 127 ? -4.590 2.868 -10.524 1.00 85.88 127 ILE A C 1
ATOM 999 O O . ILE A 1 127 ? -5.562 2.222 -10.122 1.00 85.88 127 ILE A O 1
ATOM 1003 N N . ASN A 1 128 ? -3.544 3.167 -9.749 1.00 89.88 128 ASN A N 1
ATOM 1004 C CA . ASN A 1 128 ? -3.461 2.799 -8.344 1.00 89.88 128 ASN A CA 1
ATOM 1005 C C . ASN A 1 128 ? -4.602 3.441 -7.546 1.00 89.88 128 ASN A C 1
ATOM 1007 O O . ASN A 1 128 ? -5.363 2.712 -6.919 1.00 89.88 128 ASN A O 1
ATOM 1011 N N . GLU A 1 129 ? -4.790 4.762 -7.634 1.00 89.81 129 GLU A N 1
ATOM 1012 C CA . GLU A 1 129 ? -5.832 5.473 -6.875 1.00 89.81 129 GLU A CA 1
ATOM 1013 C C . GLU A 1 129 ? -7.271 5.212 -7.303 1.00 89.81 129 GLU A C 1
ATOM 1015 O O . GLU A 1 129 ? -8.177 5.481 -6.526 1.00 89.81 129 GLU A O 1
ATOM 1020 N N . SER A 1 130 ? -7.499 4.711 -8.511 1.00 86.75 130 SER A N 1
ATOM 1021 C CA . SER A 1 130 ? -8.845 4.400 -8.991 1.00 86.75 130 SER A CA 1
ATOM 1022 C C . SER A 1 130 ? -9.114 2.902 -8.867 1.00 86.75 130 SER A C 1
ATOM 1024 O O . SER A 1 130 ? -9.446 2.398 -7.795 1.00 86.75 130 SER A O 1
ATOM 1026 N N . SER A 1 131 ? -8.909 2.163 -9.956 1.00 87.56 131 SER A N 1
ATOM 1027 C CA . SER A 1 131 ? -9.297 0.760 -10.078 1.00 87.56 131 SER A CA 1
ATOM 1028 C C . SER A 1 131 ? -8.715 -0.128 -8.975 1.00 87.56 131 SER A C 1
ATOM 1030 O O . SER A 1 131 ? -9.435 -0.957 -8.411 1.00 87.56 131 SER A O 1
ATOM 1032 N N . ARG A 1 132 ? -7.426 0.024 -8.639 1.00 92.69 132 ARG A N 1
ATOM 1033 C CA . ARG A 1 132 ? -6.770 -0.859 -7.659 1.00 92.69 132 ARG A CA 1
ATOM 1034 C C . ARG A 1 132 ? -7.197 -0.542 -6.226 1.00 92.69 132 ARG A C 1
ATOM 1036 O O . ARG A 1 132 ? -7.531 -1.461 -5.478 1.00 92.69 132 ARG A O 1
ATOM 1043 N N . ARG A 1 133 ? -7.247 0.737 -5.845 1.00 94.62 133 ARG A N 1
ATOM 1044 C CA . ARG A 1 133 ? -7.730 1.168 -4.523 1.00 94.62 133 ARG A CA 1
ATOM 1045 C C . ARG A 1 133 ? -9.202 0.832 -4.303 1.00 94.62 133 ARG A C 1
ATOM 1047 O O . ARG A 1 133 ? -9.545 0.366 -3.220 1.00 94.62 133 ARG A O 1
ATOM 1054 N N . ASP A 1 134 ? -10.052 0.933 -5.323 1.00 94.31 134 ASP A N 1
ATOM 1055 C CA . ASP A 1 134 ? -11.451 0.502 -5.220 1.00 94.31 134 ASP A CA 1
ATOM 1056 C C . ASP A 1 134 ? -11.580 -1.001 -4.941 1.00 94.31 134 ASP A C 1
ATOM 1058 O O . ASP A 1 134 ? -12.419 -1.423 -4.141 1.00 94.31 134 ASP A O 1
ATOM 1062 N N . GLN A 1 135 ? -10.755 -1.832 -5.580 1.00 95.62 135 GLN A N 1
ATOM 1063 C CA . GLN A 1 135 ? -10.730 -3.271 -5.307 1.00 95.62 135 GLN A CA 1
ATOM 1064 C C . GLN A 1 135 ? -10.263 -3.561 -3.874 1.00 95.62 135 GLN A C 1
ATOM 1066 O O . GLN A 1 135 ? -10.904 -4.337 -3.164 1.00 95.62 135 GLN A O 1
ATOM 1071 N N . ILE A 1 136 ? -9.218 -2.874 -3.409 1.00 97.25 136 ILE A N 1
ATOM 1072 C CA . ILE A 1 136 ? -8.718 -2.985 -2.032 1.00 97.25 136 ILE A CA 1
ATOM 1073 C C . ILE A 1 136 ? -9.800 -2.588 -1.027 1.00 97.25 136 ILE A C 1
ATOM 1075 O O . ILE A 1 136 ? -10.099 -3.347 -0.108 1.00 97.25 136 ILE A O 1
ATOM 1079 N N . HIS A 1 137 ? -10.445 -1.435 -1.208 1.00 97.50 137 HIS A N 1
ATOM 1080 C CA . HIS A 1 137 ? -11.496 -0.974 -0.303 1.00 97.50 137 HIS A CA 1
ATOM 1081 C C . HIS A 1 137 ? -12.710 -1.911 -0.294 1.00 97.50 137 HIS A C 1
ATOM 1083 O O . HIS A 1 137 ? -13.316 -2.097 0.762 1.00 97.50 137 HIS A O 1
ATOM 1089 N N . ARG A 1 138 ? -13.036 -2.560 -1.422 1.00 97.06 138 ARG A N 1
ATOM 1090 C CA . ARG A 1 138 ? -14.064 -3.612 -1.475 1.00 97.06 138 ARG A CA 1
ATOM 1091 C C . ARG A 1 138 ? -13.707 -4.830 -0.623 1.00 97.06 138 ARG A C 1
ATOM 1093 O O . ARG A 1 138 ? -14.592 -5.354 0.050 1.00 97.06 138 ARG A O 1
ATOM 1100 N N . ILE A 1 139 ? -12.444 -5.253 -0.608 1.00 97.56 139 ILE A N 1
ATOM 1101 C CA . ILE A 1 139 ? -11.989 -6.359 0.246 1.00 97.56 139 ILE A CA 1
ATOM 1102 C C . ILE A 1 139 ? -12.019 -5.935 1.721 1.00 97.56 139 ILE A C 1
ATOM 1104 O O . ILE A 1 139 ? -12.611 -6.623 2.555 1.00 97.56 139 ILE A O 1
ATOM 1108 N N . LEU A 1 140 ? -11.441 -4.772 2.036 1.00 97.81 140 LEU A N 1
ATOM 1109 C CA . LEU A 1 140 ? -11.271 -4.302 3.413 1.00 97.81 140 LEU A CA 1
ATOM 1110 C C . LEU A 1 140 ? -12.584 -3.898 4.098 1.00 97.81 140 LEU A C 1
ATOM 1112 O O . LEU A 1 140 ? -12.668 -3.951 5.321 1.00 97.81 140 LEU A O 1
ATOM 1116 N N . GLN A 1 141 ? -13.634 -3.530 3.354 1.00 96.88 141 GLN A N 1
ATOM 1117 C CA . GLN A 1 141 ? -14.966 -3.336 3.946 1.00 96.88 141 GLN A CA 1
ATOM 1118 C C . GLN A 1 141 ? -15.692 -4.652 4.261 1.00 96.88 141 GLN A C 1
ATOM 1120 O O . GLN A 1 141 ? -16.651 -4.640 5.033 1.00 96.88 141 GLN A O 1
ATOM 1125 N N . ALA A 1 142 ? -15.308 -5.749 3.599 1.00 96.56 142 ALA A N 1
ATOM 1126 C CA . ALA A 1 142 ? -16.031 -7.015 3.639 1.00 96.56 142 ALA A CA 1
ATOM 1127 C C . ALA A 1 142 ? -15.489 -7.950 4.721 1.00 96.56 142 ALA A C 1
ATOM 1129 O O . ALA A 1 142 ? -16.259 -8.672 5.353 1.00 96.56 142 ALA A O 1
ATOM 1130 N N . ARG A 1 143 ? -14.168 -7.948 4.932 1.00 97.12 143 ARG A N 1
ATOM 1131 C CA . ARG A 1 143 ? -13.519 -8.828 5.903 1.00 97.12 143 ARG A CA 1
ATOM 1132 C C . ARG A 1 143 ? -12.251 -8.206 6.489 1.00 97.12 143 ARG A C 1
ATOM 1134 O O . ARG A 1 143 ? -11.558 -7.464 5.794 1.00 97.12 143 ARG A O 1
ATOM 1141 N N . PRO A 1 144 ? -11.906 -8.546 7.741 1.00 96.81 144 PRO A N 1
ATOM 1142 C CA . PRO A 1 144 ? -10.593 -8.230 8.275 1.00 96.81 144 PRO A CA 1
ATOM 1143 C C . PRO A 1 144 ? -9.527 -9.094 7.581 1.00 96.81 144 PRO A C 1
ATOM 1145 O O . PRO A 1 144 ? -9.763 -10.272 7.299 1.00 96.81 144 PRO A O 1
ATOM 1148 N N . VAL A 1 145 ? -8.348 -8.526 7.323 1.00 97.94 145 VAL A N 1
ATOM 1149 C CA . VAL A 1 145 ? -7.222 -9.239 6.697 1.00 97.94 145 VAL A CA 1
ATOM 1150 C C . VAL A 1 145 ? -5.901 -8.886 7.377 1.00 97.94 145 VAL A C 1
ATOM 1152 O O . VAL A 1 145 ? -5.722 -7.780 7.884 1.00 97.94 145 VAL A O 1
ATOM 1155 N N . THR A 1 146 ? -4.965 -9.828 7.376 1.00 97.88 146 THR A N 1
ATOM 1156 C CA . THR A 1 146 ? -3.536 -9.596 7.643 1.00 97.88 146 THR A CA 1
ATOM 1157 C C . THR A 1 146 ? -2.765 -9.530 6.321 1.00 97.88 146 THR A C 1
ATOM 1159 O O . THR A 1 146 ? -3.277 -10.051 5.316 1.00 97.88 146 THR A O 1
ATOM 1162 N N . PRO A 1 147 ? -1.542 -8.960 6.292 1.00 97.25 147 PRO A N 1
ATOM 1163 C CA . PRO A 1 147 ? -0.707 -8.961 5.091 1.00 97.25 147 PRO A CA 1
ATOM 1164 C C . PRO A 1 147 ? -0.562 -10.361 4.485 1.00 97.25 147 PRO A C 1
ATOM 1166 O O . PRO A 1 147 ? -0.781 -10.543 3.292 1.00 97.25 147 PRO A O 1
ATOM 1169 N N . GLU A 1 148 ? -0.309 -11.380 5.306 1.00 96.25 148 GLU A N 1
ATOM 1170 C CA . GLU A 1 148 ? -0.16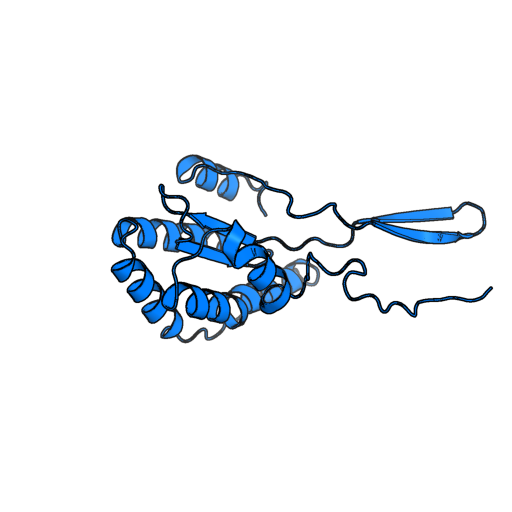4 -12.774 4.881 1.00 96.25 148 GLU A CA 1
ATOM 1171 C C . GLU A 1 148 ? -1.430 -13.316 4.217 1.00 96.25 148 GLU A C 1
ATOM 1173 O O . GLU A 1 148 ? -1.338 -13.986 3.188 1.00 96.25 148 GLU A O 1
ATOM 1178 N N . SER A 1 149 ? -2.602 -13.015 4.784 1.00 97.31 149 SER A N 1
ATOM 1179 C CA . SER A 1 149 ? -3.881 -13.570 4.327 1.00 97.31 149 SER A CA 1
ATOM 1180 C C . SER A 1 149 ? -4.366 -13.003 2.990 1.00 97.31 149 SER A C 1
ATOM 1182 O O . SER A 1 149 ? -5.092 -13.687 2.272 1.00 97.31 149 SER A O 1
ATOM 1184 N N . ILE A 1 150 ? -3.986 -11.764 2.655 1.00 97.25 150 ILE A N 1
ATOM 1185 C CA . ILE A 1 150 ? -4.395 -11.094 1.411 1.00 97.25 150 ILE A CA 1
ATOM 1186 C C . ILE A 1 150 ? -3.298 -11.125 0.345 1.00 97.25 150 ILE A C 1
ATOM 1188 O O . ILE A 1 150 ? -3.582 -10.908 -0.825 1.00 97.25 150 ILE A O 1
ATOM 1192 N N . LYS A 1 151 ? -2.047 -11.426 0.715 1.00 95.31 151 LYS A N 1
ATOM 1193 C CA . LYS A 1 151 ? -0.869 -11.338 -0.160 1.00 95.31 151 LYS A CA 1
ATOM 1194 C C . LYS A 1 151 ? -1.075 -11.946 -1.551 1.00 95.31 151 LYS A C 1
ATOM 1196 O O . LYS A 1 151 ? -0.785 -11.284 -2.537 1.00 95.31 151 LYS A O 1
ATOM 1201 N N . ILE A 1 152 ? -1.555 -13.187 -1.647 1.00 94.00 152 ILE A N 1
ATOM 1202 C CA . ILE A 1 152 ? -1.722 -13.855 -2.951 1.00 94.00 152 ILE A CA 1
ATOM 1203 C C . ILE A 1 152 ? -2.809 -13.159 -3.782 1.00 94.00 152 ILE A C 1
ATOM 1205 O O . ILE A 1 152 ? -2.557 -12.821 -4.934 1.00 94.00 152 ILE A O 1
ATOM 1209 N N . GLU A 1 153 ? -3.973 -12.894 -3.182 1.00 96.06 153 GLU A N 1
ATOM 1210 C CA . GLU A 1 153 ? -5.094 -12.182 -3.817 1.00 96.06 153 GLU A CA 1
ATOM 1211 C C . GLU A 1 153 ? -4.660 -10.789 -4.302 1.00 96.06 153 GLU A C 1
ATOM 1213 O O . GLU A 1 153 ? -4.856 -10.445 -5.462 1.00 96.06 153 GLU A O 1
ATOM 1218 N N . LEU A 1 154 ? -3.965 -10.014 -3.464 1.00 95.88 154 LEU A N 1
ATOM 1219 C CA . LEU A 1 154 ? -3.469 -8.686 -3.825 1.00 95.88 154 LEU A CA 1
ATOM 1220 C C . LEU A 1 154 ? -2.518 -8.733 -5.024 1.00 95.88 154 LEU A C 1
ATOM 1222 O O . LEU A 1 154 ? -2.657 -7.956 -5.968 1.00 95.88 154 LEU A O 1
ATOM 1226 N N . TYR A 1 155 ? -1.526 -9.620 -4.981 1.00 93.06 155 TYR A N 1
ATOM 1227 C CA . TYR A 1 155 ? -0.503 -9.659 -6.016 1.00 93.06 155 TYR A CA 1
ATOM 1228 C C . TYR A 1 155 ? -1.042 -10.197 -7.343 1.00 93.06 155 TYR A C 1
ATOM 1230 O O . TYR A 1 155 ? -0.736 -9.629 -8.388 1.00 93.06 155 TYR A O 1
ATOM 1238 N N . ARG A 1 156 ? -1.882 -11.233 -7.313 1.00 92.00 156 ARG A N 1
ATOM 1239 C CA . ARG A 1 156 ? -2.473 -11.819 -8.519 1.00 92.00 156 ARG A CA 1
ATOM 1240 C C . ARG A 1 156 ? -3.593 -10.953 -9.093 1.00 92.00 156 ARG A C 1
ATOM 1242 O O . ARG A 1 156 ? -3.548 -10.592 -10.266 1.00 92.00 156 ARG A O 1
ATOM 1249 N N . ASP A 1 157 ? -4.568 -10.592 -8.265 1.00 93.00 157 ASP A N 1
ATOM 1250 C CA . ASP A 1 157 ? -5.854 -10.082 -8.746 1.00 93.00 157 ASP A CA 1
ATOM 1251 C C . ASP A 1 157 ? -5.850 -8.550 -8.894 1.00 93.00 157 ASP A C 1
ATOM 1253 O O . ASP A 1 157 ? -6.512 -8.022 -9.783 1.00 93.00 157 ASP A O 1
ATOM 1257 N N . ILE A 1 158 ? -5.052 -7.833 -8.088 1.00 92.38 158 ILE A N 1
ATOM 1258 C CA . ILE A 1 158 ? -5.013 -6.355 -8.086 1.00 92.38 158 ILE A CA 1
ATOM 1259 C C . ILE A 1 158 ? -3.749 -5.804 -8.762 1.00 92.38 158 ILE A C 1
ATOM 1261 O O . ILE A 1 158 ? -3.811 -4.850 -9.544 1.00 92.38 158 ILE A O 1
ATOM 1265 N N . LEU A 1 159 ? -2.580 -6.371 -8.453 1.00 90.25 159 LEU A N 1
ATOM 1266 C CA . LEU A 1 159 ? -1.302 -5.920 -9.020 1.00 90.25 159 LEU A CA 1
ATOM 1267 C C . LEU A 1 159 ? -0.946 -6.611 -10.340 1.00 90.25 159 LEU A C 1
ATOM 1269 O O . LEU A 1 159 ? -0.018 -6.158 -11.010 1.00 90.25 159 LEU A O 1
ATOM 1273 N N . HIS A 1 160 ? -1.668 -7.673 -10.712 1.00 87.75 160 HIS A N 1
ATOM 1274 C CA . HIS A 1 160 ? -1.401 -8.490 -11.902 1.00 87.75 160 HIS A CA 1
ATOM 1275 C C . HIS A 1 160 ? 0.052 -8.990 -11.973 1.00 87.75 160 HIS A C 1
ATOM 1277 O O . HIS A 1 160 ? 0.665 -9.053 -13.033 1.00 87.75 160 HIS A O 1
ATOM 1283 N N . ALA A 1 161 ? 0.614 -9.329 -10.815 1.00 86.00 161 ALA A N 1
ATOM 1284 C CA . ALA A 1 161 ? 1.927 -9.930 -10.654 1.00 86.00 161 ALA A CA 1
ATOM 1285 C C . ALA A 1 161 ? 1.800 -11.148 -9.747 1.00 86.00 161 ALA A C 1
ATOM 1287 O O . ALA A 1 161 ? 2.194 -11.106 -8.579 1.00 86.00 161 ALA A O 1
ATOM 1288 N N . ASP A 1 162 ? 1.218 -12.218 -10.289 1.00 87.31 162 ASP A N 1
ATOM 1289 C CA . ASP A 1 162 ? 1.026 -13.464 -9.559 1.00 87.31 162 ASP A CA 1
ATOM 1290 C C . ASP A 1 162 ? 2.374 -13.989 -9.041 1.00 87.31 162 ASP A C 1
ATOM 1292 O O . ASP A 1 162 ? 3.243 -14.456 -9.779 1.00 87.31 162 ASP A O 1
ATOM 1296 N N . ILE A 1 163 ? 2.566 -13.887 -7.727 1.00 86.88 163 ILE A N 1
ATOM 1297 C CA . ILE A 1 163 ? 3.796 -14.328 -7.072 1.00 86.88 163 ILE A CA 1
ATOM 1298 C C . ILE A 1 163 ? 3.914 -15.852 -7.025 1.00 86.88 163 ILE A C 1
ATOM 1300 O O . ILE A 1 163 ? 5.006 -16.347 -6.749 1.00 86.88 163 ILE A O 1
ATOM 1304 N N . THR A 1 164 ? 2.821 -16.570 -7.287 1.00 88.00 164 THR A N 1
ATOM 1305 C CA . THR A 1 164 ? 2.773 -18.031 -7.357 1.00 88.00 164 THR A CA 1
ATOM 1306 C C . THR A 1 164 ? 3.019 -18.558 -8.767 1.00 88.00 164 THR A C 1
ATOM 1308 O O . THR A 1 164 ? 3.336 -19.736 -8.908 1.00 88.00 164 THR A O 1
ATOM 1311 N N . ASP A 1 165 ? 2.959 -17.694 -9.787 1.00 85.38 165 ASP A N 1
ATOM 1312 C CA . ASP A 1 165 ? 3.301 -18.061 -11.157 1.00 85.38 165 ASP A CA 1
ATOM 1313 C C . ASP A 1 165 ? 4.832 -18.198 -11.313 1.00 85.38 165 ASP A C 1
ATOM 1315 O O . ASP A 1 165 ? 5.573 -17.203 -11.186 1.00 85.38 165 ASP A O 1
ATOM 1319 N N . PRO A 1 166 ? 5.341 -19.419 -11.585 1.00 80.94 166 PRO A N 1
ATOM 1320 C CA . PRO A 1 166 ? 6.765 -19.643 -11.798 1.00 80.94 166 PRO A CA 1
ATOM 1321 C C . PRO A 1 166 ? 7.280 -18.999 -13.093 1.00 80.94 166 PRO A C 1
ATOM 1323 O O . PRO A 1 166 ? 8.482 -18.748 -13.191 1.00 80.94 166 PRO A O 1
ATOM 1326 N N . TYR A 1 167 ? 6.400 -18.703 -14.052 1.00 77.44 167 TYR A N 1
ATOM 1327 C CA . TYR A 1 167 ? 6.746 -18.151 -15.360 1.00 77.44 167 TYR A CA 1
ATOM 1328 C C . TYR A 1 167 ? 6.460 -16.655 -15.496 1.00 77.44 167 TYR A C 1
ATOM 1330 O O . TYR A 1 167 ? 6.842 -16.070 -16.503 1.00 77.44 167 TYR A O 1
ATOM 1338 N N . LEU A 1 168 ? 5.876 -16.000 -14.484 1.00 74.00 168 LEU A N 1
ATOM 1339 C CA . LEU A 1 168 ? 5.646 -14.544 -14.476 1.00 74.00 168 LEU A CA 1
ATOM 1340 C C . LEU A 1 168 ? 4.810 -14.039 -15.664 1.00 74.00 168 LEU A C 1
ATOM 1342 O O . LEU A 1 168 ? 5.091 -12.976 -16.219 1.00 74.00 168 LEU A O 1
ATOM 1346 N N . GLY A 1 169 ? 3.811 -14.812 -16.078 1.00 71.50 169 GLY A N 1
ATOM 1347 C CA . GLY A 1 169 ? 2.970 -14.521 -17.234 1.00 71.50 169 GLY A CA 1
ATOM 1348 C C . GLY A 1 169 ? 3.660 -14.751 -18.578 1.00 71.50 169 GLY A C 1
ATOM 1349 O O . GLY A 1 169 ? 3.080 -14.439 -19.614 1.00 71.50 169 GLY A O 1
ATOM 1350 N N . VAL A 1 170 ? 4.887 -15.279 -18.585 1.00 68.06 170 VAL A N 1
ATOM 1351 C CA . VAL A 1 170 ? 5.557 -15.727 -19.804 1.00 68.06 170 VAL A CA 1
ATOM 1352 C C . VAL A 1 170 ? 5.022 -17.110 -20.149 1.00 68.06 170 VAL A C 1
ATOM 1354 O O . VAL A 1 170 ? 5.099 -18.029 -19.336 1.00 68.06 170 VAL A O 1
ATOM 1357 N N . ASP A 1 171 ? 4.462 -17.266 -21.347 1.00 61.00 171 ASP A N 1
ATOM 1358 C CA . ASP A 1 171 ? 3.914 -18.551 -21.766 1.00 61.00 171 ASP A CA 1
ATOM 1359 C C . ASP A 1 171 ? 4.998 -19.639 -21.761 1.00 61.00 171 ASP A C 1
ATOM 1361 O O . ASP A 1 171 ? 6.154 -19.411 -22.133 1.00 61.00 171 ASP A O 1
ATOM 1365 N N . LYS A 1 172 ? 4.616 -20.854 -21.360 1.00 54.19 172 LYS A N 1
ATOM 1366 C CA . LYS A 1 172 ? 5.532 -22.005 -21.255 1.00 54.19 172 LYS A CA 1
ATOM 1367 C C . LYS A 1 172 ? 6.146 -22.391 -22.614 1.00 54.19 172 LYS A C 1
ATOM 1369 O O . LYS A 1 172 ? 7.149 -23.098 -22.656 1.00 54.19 172 LYS A O 1
ATOM 1374 N N . GLU A 1 173 ? 5.544 -21.909 -23.702 1.00 54.59 173 GLU A N 1
ATOM 1375 C CA . GLU A 1 173 ? 5.903 -22.153 -25.101 1.00 54.59 173 GLU A CA 1
ATOM 1376 C C . GLU A 1 173 ? 6.879 -21.135 -25.708 1.00 54.59 173 GLU A C 1
ATOM 1378 O O . GLU A 1 173 ? 7.066 -21.129 -26.924 1.00 54.59 173 GLU A O 1
ATOM 1383 N N . ILE A 1 174 ? 7.591 -20.318 -24.917 1.00 54.47 174 ILE A N 1
ATOM 1384 C CA . ILE A 1 174 ? 8.809 -19.671 -25.443 1.00 54.47 174 ILE A CA 1
ATOM 1385 C C . ILE A 1 174 ? 9.926 -20.722 -25.568 1.00 54.47 174 ILE A C 1
ATOM 1387 O O . ILE A 1 174 ? 10.930 -20.714 -24.860 1.00 54.47 174 ILE A O 1
ATOM 1391 N N . SER A 1 175 ? 9.729 -21.668 -26.482 1.00 45.28 175 SER A N 1
ATOM 1392 C CA . SER A 1 175 ? 10.745 -22.558 -27.014 1.00 45.28 175 SER A CA 1
ATOM 1393 C C . SER A 1 175 ? 11.228 -21.969 -28.332 1.00 45.28 175 SER A C 1
ATOM 1395 O O . SER A 1 175 ? 10.556 -22.093 -29.355 1.00 45.28 175 SER A O 1
ATOM 1397 N N . TYR A 1 176 ? 12.399 -21.337 -28.326 1.00 46.16 176 TYR A N 1
ATOM 1398 C CA . TYR A 1 176 ? 13.130 -21.130 -29.570 1.00 46.16 176 TYR A CA 1
ATOM 1399 C C . TYR A 1 176 ? 13.960 -22.382 -29.833 1.00 46.16 176 TYR A C 1
ATOM 1401 O O . TYR A 1 176 ? 14.920 -22.675 -29.119 1.00 46.16 176 TYR A O 1
ATOM 1409 N N . SER A 1 177 ? 13.527 -23.147 -30.833 1.00 47.03 177 SER A N 1
ATOM 1410 C CA . SER A 1 177 ? 14.346 -24.156 -31.495 1.00 47.03 177 SER A CA 1
ATOM 1411 C C . SER A 1 177 ? 15.563 -23.475 -32.125 1.00 47.03 177 SER A C 1
ATOM 1413 O O . SER A 1 177 ? 15.411 -22.450 -32.792 1.00 47.03 177 SER A O 1
ATOM 1415 N N . PHE A 1 178 ? 16.744 -24.051 -31.907 1.00 40.34 178 PHE A N 1
ATOM 1416 C CA . PHE A 1 178 ? 17.898 -23.856 -32.783 1.00 40.34 178 PHE A CA 1
ATOM 1417 C C . PHE A 1 178 ? 17.860 -24.912 -33.885 1.00 40.34 178 PHE A C 1
ATOM 1419 O O . PHE A 1 178 ? 17.520 -26.073 -33.553 1.00 40.34 178 PHE A O 1
#